Protein AF-A0A1C6RKG7-F1 (afdb_monomer_lite)

Foldseek 3Di:
DDPVLVVLQQVVLLVVVCVVCVVVVWDKDAQDPVAPPLQDARIWIDDPLAIEGEHEDEPVDDPVVSVVVNQVSQVVDPNYDYDYHYQPDDDPDQDALVQLLVLLVVLLVCCVVAQLVSLLSLVVSLQSLLSQLLCPPDPPPPNHDDRSLRSVVVCVVVQFDPPVLNVLVVVSVVVNCCVPPVVHPDGDDPVSSVSSSLNSNCSSVVLEGALVNLLVVDPVFKDALVVPFDADPVVGGTDDPDDDFDQQLVVSCVVRVSYDPVSSVVSSVVVCVVPVTIDTDDPPD

Structure (mmCIF, N/CA/C/O backbone):
data_AF-A0A1C6RKG7-F1
#
_entry.id   AF-A0A1C6RKG7-F1
#
loop_
_atom_site.group_PDB
_atom_site.id
_atom_site.type_symbol
_atom_site.label_atom_id
_atom_site.label_alt_id
_atom_site.label_comp_id
_atom_site.label_asym_id
_atom_site.label_entity_id
_atom_site.label_seq_id
_atom_site.pdbx_PDB_ins_code
_atom_site.Cartn_x
_atom_site.Cartn_y
_atom_site.Cartn_z
_atom_site.occupancy
_atom_site.B_iso_or_equiv
_atom_site.auth_seq_id
_atom_site.auth_comp_id
_atom_site.auth_asym_id
_atom_site.auth_atom_id
_atom_site.pdbx_PDB_model_num
ATOM 1 N N . MET A 1 1 ? -26.746 -2.236 2.864 1.00 55.12 1 MET A N 1
ATOM 2 C CA . MET A 1 1 ? -25.822 -3.358 2.545 1.00 55.12 1 MET A CA 1
ATOM 3 C C . MET A 1 1 ? -26.606 -4.582 2.066 1.00 55.12 1 MET A C 1
ATOM 5 O O . MET A 1 1 ? -27.647 -4.862 2.645 1.00 55.12 1 MET A O 1
ATOM 9 N N . SER A 1 2 ? -26.161 -5.304 1.025 1.00 57.25 2 SER A N 1
ATOM 10 C CA . SER A 1 2 ? -26.886 -6.504 0.561 1.00 57.25 2 SER A CA 1
ATOM 11 C C . SER A 1 2 ? -26.723 -7.685 1.542 1.00 57.25 2 SER A C 1
ATOM 13 O O . SER A 1 2 ? -25.662 -7.806 2.164 1.00 57.25 2 SER A O 1
ATOM 15 N N . PRO A 1 3 ? -27.718 -8.588 1.667 1.00 65.31 3 PRO A N 1
ATOM 16 C CA . PRO A 1 3 ? -27.647 -9.732 2.585 1.00 65.31 3 PRO A CA 1
ATOM 17 C C . PRO A 1 3 ? -26.427 -10.632 2.347 1.00 65.31 3 PRO A C 1
ATOM 19 O O . PRO A 1 3 ? -25.775 -11.062 3.292 1.00 65.31 3 PRO A O 1
ATOM 22 N N . LYS A 1 4 ? -26.058 -10.847 1.076 1.00 62.91 4 LYS A N 1
ATOM 23 C CA . LYS A 1 4 ? -24.889 -11.649 0.682 1.00 62.91 4 LYS A CA 1
ATOM 24 C C . LYS A 1 4 ? -23.568 -10.997 1.106 1.00 62.91 4 LYS A C 1
ATOM 26 O O . LYS A 1 4 ? -22.683 -11.673 1.617 1.00 62.91 4 LYS A O 1
ATOM 31 N N . ARG A 1 5 ? -23.455 -9.672 0.939 1.00 57.75 5 ARG A N 1
ATOM 32 C CA . ARG A 1 5 ? -22.277 -8.899 1.364 1.00 57.75 5 ARG A CA 1
ATOM 33 C C . ARG A 1 5 ? -22.092 -8.986 2.878 1.00 57.75 5 ARG A C 1
ATOM 35 O O . ARG A 1 5 ? -20.978 -9.179 3.345 1.00 57.75 5 ARG A O 1
ATOM 42 N N . ARG A 1 6 ? -23.202 -8.913 3.618 1.00 65.00 6 ARG A N 1
ATOM 43 C CA . ARG A 1 6 ? -23.234 -9.073 5.073 1.00 65.00 6 ARG A CA 1
ATOM 44 C C . ARG A 1 6 ? -22.810 -10.474 5.512 1.00 65.00 6 ARG A C 1
ATOM 46 O O . ARG A 1 6 ? -21.941 -10.581 6.358 1.00 65.00 6 ARG A O 1
ATOM 53 N N . ALA A 1 7 ? -23.351 -11.537 4.924 1.00 72.12 7 ALA A N 1
ATOM 54 C CA . ALA A 1 7 ? -22.974 -12.903 5.299 1.00 72.12 7 ALA A CA 1
ATOM 55 C C . ALA A 1 7 ? -21.461 -13.164 5.145 1.00 72.12 7 ALA A C 1
ATOM 57 O O . ALA A 1 7 ? -20.835 -13.713 6.049 1.00 72.12 7 ALA A O 1
ATOM 58 N N . ASN A 1 8 ? -20.856 -12.684 4.053 1.00 70.75 8 ASN A N 1
ATOM 59 C CA . ASN A 1 8 ? -19.414 -12.822 3.825 1.00 70.75 8 ASN A CA 1
ATOM 60 C C . ASN A 1 8 ? -18.571 -12.103 4.892 1.00 70.75 8 ASN A C 1
ATOM 62 O O . ASN A 1 8 ? -17.530 -12.607 5.295 1.00 70.75 8 ASN A O 1
ATOM 66 N N . LEU A 1 9 ? -19.026 -10.949 5.381 1.00 67.81 9 LEU A N 1
ATOM 67 C CA . LEU A 1 9 ? -18.340 -10.193 6.432 1.00 67.81 9 LEU A CA 1
ATOM 68 C C . LEU A 1 9 ? -18.276 -10.946 7.756 1.00 67.81 9 LEU A C 1
ATOM 70 O O . LEU A 1 9 ? -17.213 -11.032 8.369 1.00 67.81 9 LEU A O 1
ATOM 74 N N . PHE A 1 10 ? -19.415 -11.494 8.178 1.00 79.31 10 PHE A N 1
ATOM 75 C CA . PHE A 1 10 ? -19.503 -12.300 9.392 1.00 79.31 10 PHE A CA 1
ATOM 76 C C . PHE A 1 10 ? -18.607 -13.539 9.268 1.00 79.31 10 PHE A C 1
ATOM 78 O O . PHE A 1 10 ? -17.812 -13.805 10.166 1.00 79.31 10 PHE A O 1
ATOM 85 N N . ALA A 1 11 ? -18.640 -14.224 8.119 1.00 80.44 11 ALA A N 1
ATOM 86 C CA . ALA A 1 11 ? -17.793 -15.386 7.855 1.00 80.44 11 ALA A CA 1
ATOM 87 C C . ALA A 1 11 ? -16.287 -15.054 7.870 1.00 80.44 11 ALA A C 1
ATOM 89 O O . ALA A 1 11 ? -15.508 -15.757 8.513 1.00 80.44 11 ALA A O 1
ATOM 90 N N . ASN A 1 12 ? -15.872 -13.959 7.226 1.00 76.12 12 ASN A N 1
ATOM 91 C CA . ASN A 1 12 ? -14.471 -13.529 7.200 1.00 76.12 12 ASN A CA 1
ATOM 92 C C . ASN A 1 12 ? -13.975 -13.140 8.598 1.00 76.12 12 ASN A C 1
ATOM 94 O O . ASN A 1 12 ? -12.874 -13.517 9.005 1.00 76.12 12 ASN A O 1
ATOM 98 N N . ARG A 1 13 ? -14.796 -12.409 9.368 1.00 82.44 13 ARG A N 1
ATOM 99 C CA . ARG A 1 13 ? -14.457 -12.053 10.750 1.00 82.44 13 ARG A CA 1
ATOM 100 C C . ARG A 1 13 ? -14.341 -13.295 11.628 1.00 82.44 13 ARG A C 1
ATOM 102 O O . ARG A 1 13 ? -13.410 -13.361 12.429 1.00 82.44 13 ARG A O 1
ATOM 109 N N . LEU A 1 14 ? -15.227 -14.275 11.438 1.00 85.94 14 LEU A N 1
ATOM 110 C CA . LEU A 1 14 ? -15.179 -15.556 12.138 1.00 85.94 14 LEU A CA 1
ATOM 111 C C . LEU A 1 14 ? -13.882 -16.293 11.867 1.00 85.94 14 LEU A C 1
ATOM 113 O O . LEU A 1 14 ? -13.191 -16.660 12.812 1.00 85.94 14 LEU A O 1
ATOM 117 N N . GLN A 1 15 ? -13.517 -16.454 10.597 1.00 84.06 15 GLN A N 1
ATOM 118 C CA . GLN A 1 15 ? -12.274 -17.126 10.231 1.00 84.06 15 GLN A CA 1
ATOM 119 C C . GLN A 1 15 ? -11.054 -16.460 10.867 1.00 84.06 15 GLN A C 1
ATOM 121 O O . GLN A 1 15 ? -10.243 -17.150 11.479 1.00 84.06 15 GLN A O 1
ATOM 126 N N . HIS A 1 16 ? -10.965 -15.131 10.800 1.00 76.62 16 HIS A N 1
ATOM 127 C CA . HIS A 1 16 ? -9.837 -14.398 11.366 1.00 76.62 16 HIS A CA 1
ATOM 128 C C . HIS A 1 16 ? -9.714 -14.590 12.885 1.00 76.62 16 HIS A C 1
ATOM 130 O O . HIS A 1 16 ? -8.638 -14.899 13.388 1.00 76.62 16 HIS A O 1
ATOM 136 N N . VAL A 1 17 ? -10.823 -14.462 13.621 1.00 79.38 17 VAL A N 1
ATOM 137 C CA . VAL A 1 17 ? -10.836 -14.654 15.082 1.00 79.38 17 VAL A CA 1
ATOM 138 C C . VAL A 1 17 ? -10.481 -16.096 15.454 1.00 79.38 17 VAL A C 1
ATOM 140 O O . VAL A 1 17 ? -9.721 -16.332 16.392 1.00 79.38 17 VAL A O 1
ATOM 143 N N . VAL A 1 18 ? -11.006 -17.071 14.710 1.00 88.88 18 VAL A N 1
ATOM 144 C CA . VAL A 1 18 ? -10.701 -18.494 14.905 1.00 88.88 18 VAL A CA 1
ATOM 145 C C . VAL A 1 18 ? -9.207 -18.763 14.708 1.00 88.88 18 VAL A C 1
ATOM 147 O O . VAL A 1 18 ? -8.614 -19.514 15.482 1.00 88.88 18 VAL A O 1
ATOM 150 N N . GLU A 1 19 ? -8.592 -18.159 13.695 1.00 82.38 19 GLU A N 1
ATOM 151 C CA . GLU A 1 19 ? -7.169 -18.311 13.400 1.00 82.38 19 GLU A CA 1
ATOM 152 C C . GLU A 1 19 ? -6.285 -17.667 14.478 1.00 82.38 19 GLU A C 1
ATOM 154 O O . GLU A 1 19 ? -5.389 -18.334 15.000 1.00 82.38 19 GLU A O 1
ATOM 159 N N . GLU A 1 20 ? -6.598 -16.440 14.912 1.00 77.94 20 GLU A N 1
ATOM 160 C CA . GLU A 1 20 ? -5.915 -15.774 16.034 1.00 77.94 20 GLU A CA 1
ATOM 161 C C . GLU A 1 20 ? -5.962 -16.619 17.317 1.00 77.94 20 GLU A C 1
ATOM 163 O O . GLU A 1 20 ? -4.949 -16.801 17.998 1.00 77.94 20 GLU A O 1
ATOM 168 N N . LEU A 1 21 ? -7.130 -17.179 17.641 1.00 85.31 21 LEU A N 1
ATOM 169 C CA . LEU A 1 21 ? -7.306 -18.024 18.820 1.00 85.31 21 LEU A CA 1
ATOM 170 C C . LEU A 1 21 ? -6.511 -19.330 18.711 1.00 85.31 21 LEU A C 1
ATOM 172 O O . LEU A 1 21 ? -5.861 -19.729 19.679 1.00 85.31 21 LEU A O 1
ATOM 176 N N . ARG A 1 22 ? -6.507 -19.980 17.543 1.00 89.44 22 ARG A N 1
ATOM 177 C CA . ARG A 1 22 ? -5.708 -21.195 17.309 1.00 89.44 22 ARG A CA 1
ATOM 178 C C . ARG A 1 22 ? -4.215 -20.928 17.465 1.00 89.44 22 ARG A C 1
ATOM 180 O O . ARG A 1 22 ? -3.537 -21.695 18.146 1.00 89.44 22 ARG A O 1
ATOM 187 N N . LEU A 1 23 ? -3.719 -19.822 16.913 1.00 82.69 23 LEU A N 1
ATOM 188 C CA . LEU A 1 23 ? -2.327 -19.391 17.082 1.00 82.69 23 LEU A CA 1
ATOM 189 C C . LEU A 1 23 ? -1.988 -19.105 18.553 1.00 82.69 23 LEU A C 1
ATOM 191 O O . LEU A 1 23 ? -0.888 -19.413 19.004 1.00 82.69 23 LEU A O 1
ATOM 195 N N . ALA A 1 24 ? -2.948 -18.595 19.327 1.00 81.81 24 ALA A N 1
ATOM 196 C CA . ALA A 1 24 ? -2.821 -18.384 20.769 1.00 81.81 24 ALA A CA 1
ATOM 197 C C . ALA A 1 24 ? -3.004 -19.665 21.620 1.00 81.81 24 ALA A C 1
ATOM 199 O O . ALA A 1 24 ? -3.098 -19.585 22.852 1.00 81.81 24 ALA A O 1
ATOM 200 N N . GLY A 1 25 ? -3.059 -20.843 20.986 1.00 90.06 25 GLY A N 1
ATOM 201 C CA . GLY A 1 25 ? -3.124 -22.149 21.646 1.00 90.06 25 GLY A CA 1
ATOM 202 C C . GLY A 1 25 ? -4.527 -22.595 22.065 1.00 90.06 25 GLY A C 1
ATOM 203 O O . GLY A 1 25 ? -4.656 -23.488 22.902 1.00 90.06 25 GLY A O 1
ATOM 204 N N . TRP A 1 26 ? -5.583 -21.983 21.525 1.00 94.62 26 TRP A N 1
ATOM 205 C CA . TRP A 1 26 ? -6.961 -22.395 21.791 1.00 94.62 26 TRP A CA 1
ATOM 206 C C . TRP A 1 26 ? -7.438 -23.465 20.808 1.00 94.62 26 TRP A C 1
ATOM 208 O O . TRP A 1 26 ? -7.188 -23.402 19.605 1.00 94.62 26 TRP A O 1
ATOM 218 N N . THR A 1 27 ? -8.229 -24.412 21.307 1.00 94.31 27 THR A N 1
ATOM 219 C CA . THR A 1 27 ? -8.981 -25.345 20.462 1.00 94.31 27 THR A CA 1
ATOM 220 C C . THR A 1 27 ? -10.350 -24.747 20.166 1.00 94.31 27 THR A C 1
ATOM 222 O O . THR A 1 27 ? -11.163 -24.607 21.078 1.00 94.31 27 THR A O 1
ATOM 225 N N . VAL A 1 28 ? -10.605 -24.380 18.908 1.00 94.56 28 VAL A N 1
ATOM 226 C CA . VAL A 1 28 ? -11.821 -23.659 18.495 1.00 94.56 28 VAL A CA 1
ATOM 227 C C . VAL A 1 28 ? -12.770 -24.567 17.714 1.00 94.56 28 VAL A C 1
ATOM 229 O O . VAL A 1 28 ? -12.361 -25.179 16.725 1.00 94.56 28 VAL A O 1
ATOM 232 N N . THR A 1 29 ? -14.033 -24.606 18.136 1.00 92.62 29 THR A N 1
ATOM 233 C CA . THR A 1 29 ? -15.145 -25.331 17.505 1.00 92.62 29 THR A CA 1
ATOM 234 C C . THR A 1 29 ? -16.192 -24.331 17.024 1.00 92.62 29 THR A C 1
ATOM 236 O O . THR A 1 29 ? -16.649 -23.497 17.801 1.00 92.62 29 THR A O 1
ATOM 239 N N . ILE A 1 30 ? -16.558 -24.411 15.748 1.00 87.00 30 ILE A N 1
ATOM 240 C CA . ILE A 1 30 ? -17.638 -23.623 15.138 1.00 87.00 30 ILE A CA 1
ATOM 241 C C . ILE A 1 30 ? -18.899 -24.491 15.207 1.00 87.00 30 ILE A C 1
ATOM 243 O O . ILE A 1 30 ? -18.811 -25.682 14.911 1.00 87.00 30 ILE A O 1
ATOM 247 N N . GLU A 1 31 ? -20.030 -23.925 15.637 1.00 72.50 31 GLU A N 1
ATOM 248 C CA . GLU A 1 31 ? -21.282 -24.664 15.898 1.00 72.50 31 GLU A CA 1
ATOM 249 C C . GLU A 1 31 ? -21.129 -25.815 16.918 1.00 72.50 31 GLU A C 1
ATOM 251 O O . GLU A 1 31 ? -21.399 -26.990 16.642 1.00 72.50 31 GLU A O 1
ATOM 256 N N . ASP A 1 32 ? -20.688 -25.486 18.135 1.00 71.62 32 ASP A N 1
ATOM 257 C CA . ASP A 1 32 ? -20.513 -26.481 19.194 1.00 71.62 32 ASP A CA 1
ATOM 258 C C . ASP A 1 32 ? -21.860 -26.954 19.774 1.00 71.62 32 ASP A C 1
ATOM 260 O O . ASP A 1 32 ? -22.482 -26.303 20.614 1.00 71.62 32 ASP A O 1
ATOM 264 N N . ARG A 1 33 ? -22.288 -28.150 19.360 1.00 67.56 33 ARG A N 1
ATOM 265 C CA . ARG A 1 33 ? -23.527 -28.800 19.824 1.00 67.56 33 ARG A CA 1
ATOM 266 C C . ARG A 1 33 ? -23.472 -29.304 21.269 1.00 67.56 33 ARG A C 1
ATOM 268 O O . ARG A 1 33 ? -24.463 -29.851 21.746 1.00 67.56 33 ARG A O 1
ATOM 275 N N . THR A 1 34 ? -22.332 -29.180 21.948 1.00 67.69 34 THR A N 1
ATOM 276 C CA . THR A 1 34 ? -22.191 -29.567 23.361 1.00 67.69 34 THR A CA 1
ATOM 277 C C . THR A 1 34 ? -22.664 -28.485 24.329 1.00 67.69 34 THR A C 1
ATOM 279 O O . THR A 1 34 ? -22.755 -28.738 25.531 1.00 67.69 34 THR A O 1
ATOM 282 N N . LEU A 1 35 ? -22.980 -27.291 23.822 1.00 72.38 35 LEU A N 1
ATOM 283 C CA . LEU A 1 35 ? -23.524 -26.205 24.623 1.00 72.38 35 LEU A CA 1
ATOM 284 C C . LEU A 1 35 ? -24.944 -26.524 25.132 1.00 72.38 35 LEU A C 1
ATOM 286 O O . LEU A 1 35 ? -25.688 -27.266 24.481 1.00 72.38 35 LEU A O 1
ATOM 290 N N . PRO A 1 36 ? -25.347 -25.967 26.292 1.00 74.56 36 PRO A N 1
ATOM 291 C CA . PRO A 1 36 ? -26.703 -26.118 26.806 1.00 74.56 36 PRO A CA 1
ATOM 292 C C . PRO A 1 36 ? -27.759 -25.702 25.777 1.00 74.56 36 PRO A C 1
ATOM 294 O O . PRO A 1 36 ? -27.573 -24.751 25.016 1.00 74.56 36 PRO A O 1
ATOM 297 N N . SER A 1 37 ? -28.905 -26.385 25.786 1.00 71.19 37 SER A N 1
ATOM 298 C CA . SER A 1 37 ? -30.015 -26.085 24.879 1.00 71.19 37 SER A CA 1
ATOM 299 C C . SER A 1 37 ? -30.432 -24.613 24.979 1.00 71.19 37 SER A C 1
ATOM 301 O O . SER A 1 37 ? -30.779 -24.147 26.065 1.00 71.19 37 SER A O 1
ATOM 303 N N . GLY A 1 38 ? -30.435 -23.908 23.846 1.00 71.25 38 GLY A N 1
ATOM 304 C CA . GLY A 1 38 ? -30.786 -22.487 23.764 1.00 71.25 38 GLY A CA 1
ATOM 305 C C . GLY A 1 38 ? -29.591 -21.531 23.775 1.00 71.25 38 GLY A C 1
ATOM 306 O O . GLY A 1 38 ? -29.789 -20.344 23.536 1.00 71.25 38 GLY A O 1
ATOM 307 N N . LEU A 1 39 ? -28.367 -22.025 23.996 1.00 75.38 39 LEU A N 1
ATOM 308 C CA . LEU A 1 39 ? -27.149 -21.241 23.810 1.00 75.38 39 LEU A CA 1
ATOM 309 C C . LEU A 1 39 ? -26.668 -21.402 22.362 1.00 75.38 39 LEU A C 1
ATOM 311 O O . LEU A 1 39 ? -26.124 -22.440 21.990 1.00 75.38 39 LEU A O 1
ATOM 315 N N . VAL A 1 40 ? -26.905 -20.374 21.548 1.00 80.06 40 VAL A N 1
ATOM 316 C CA . VAL A 1 40 ? -26.403 -20.277 20.172 1.00 80.06 40 VAL A CA 1
ATOM 317 C C . VAL A 1 40 ? -25.291 -19.240 20.177 1.00 80.06 40 VAL A C 1
ATOM 319 O O . VAL A 1 40 ? -25.533 -18.091 20.528 1.00 80.06 40 VAL A O 1
ATOM 322 N N . ALA A 1 41 ? -24.083 -19.680 19.851 1.00 86.75 41 ALA A N 1
ATOM 323 C CA . ALA A 1 41 ? -22.909 -18.837 19.694 1.00 86.75 41 ALA A CA 1
ATOM 324 C C . ALA A 1 41 ? -22.209 -19.228 18.393 1.00 86.75 41 ALA A C 1
ATOM 326 O O . ALA A 1 41 ? -22.239 -20.404 18.008 1.00 86.75 41 ALA A O 1
ATOM 327 N N . ASP A 1 42 ? -21.549 -18.271 17.748 1.00 89.06 42 ASP A N 1
ATOM 328 C CA . ASP A 1 42 ? -20.829 -18.524 16.497 1.00 89.06 42 ASP A CA 1
ATOM 329 C C . ASP A 1 42 ? -19.679 -19.528 16.675 1.00 89.06 42 ASP A C 1
ATOM 331 O O . ASP A 1 42 ? -19.416 -20.361 15.801 1.00 89.06 42 ASP A O 1
ATOM 335 N N . PHE A 1 43 ? -18.989 -19.484 17.820 1.00 92.50 43 PHE A N 1
ATOM 336 C CA . PHE A 1 43 ? -17.947 -20.453 18.146 1.00 92.50 43 PHE A CA 1
ATOM 337 C C . PHE A 1 43 ? -17.724 -20.629 19.650 1.00 92.50 43 PHE A C 1
ATOM 339 O O . PHE A 1 43 ? -18.082 -19.793 20.479 1.00 92.50 43 PHE A O 1
ATOM 346 N N . VAL A 1 44 ? -17.044 -21.721 19.998 1.00 93.12 44 VAL A N 1
ATOM 347 C CA . VAL A 1 44 ? -16.525 -21.991 21.341 1.00 93.12 44 VAL A CA 1
ATOM 348 C C . VAL A 1 44 ? -15.040 -22.300 21.241 1.00 93.12 44 VAL A C 1
ATOM 350 O O . VAL A 1 44 ? -14.627 -23.138 20.440 1.00 93.12 44 VAL A O 1
ATOM 353 N N . ALA A 1 45 ? -14.225 -21.656 22.069 1.00 94.06 45 ALA A N 1
ATOM 3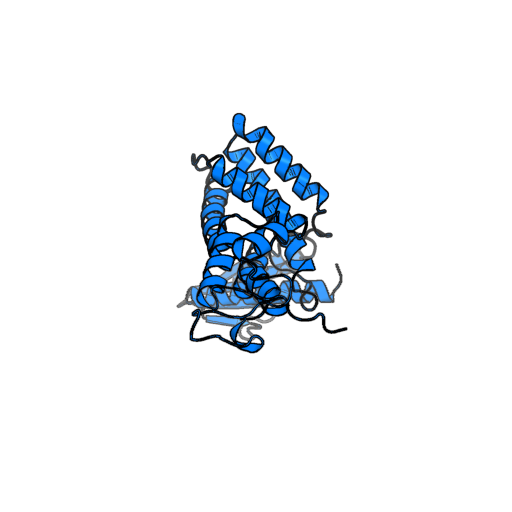54 C CA . ALA A 1 45 ? -12.805 -21.947 22.186 1.00 94.06 45 ALA A CA 1
ATOM 355 C C . ALA A 1 45 ? -12.470 -22.468 23.588 1.00 94.06 45 ALA A C 1
ATOM 357 O O . ALA A 1 45 ? -12.986 -21.970 24.585 1.00 94.06 45 ALA A O 1
ATOM 358 N N . ARG A 1 46 ? -11.603 -23.481 23.673 1.00 94.38 46 ARG A N 1
ATOM 359 C CA . ARG A 1 46 ? -11.161 -24.085 24.940 1.00 94.38 46 ARG A CA 1
ATOM 360 C C . ARG A 1 46 ? -9.644 -24.084 25.060 1.00 94.38 46 ARG A C 1
ATOM 362 O O . ARG A 1 46 ? -8.949 -24.342 24.073 1.00 94.38 46 ARG A O 1
ATOM 369 N N . ARG A 1 47 ? -9.137 -23.828 26.266 1.00 94.00 47 ARG A N 1
ATOM 370 C CA . ARG A 1 47 ? -7.706 -23.893 26.587 1.00 94.00 47 ARG A CA 1
ATOM 371 C C . ARG A 1 47 ? -7.518 -24.302 28.046 1.00 94.00 47 ARG A C 1
ATOM 373 O O . ARG A 1 47 ? -7.737 -23.507 28.954 1.00 94.00 47 ARG A O 1
ATOM 380 N N . GLY A 1 48 ? -7.115 -25.553 28.263 1.00 90.56 48 GLY A N 1
ATOM 381 C CA . GLY A 1 48 ? -7.153 -26.146 29.601 1.00 90.56 48 GLY A CA 1
ATOM 382 C C . GLY A 1 48 ? -8.588 -26.154 30.130 1.00 90.56 48 GLY A C 1
ATOM 383 O O . GLY A 1 48 ? -9.490 -26.601 29.423 1.00 90.56 48 GLY A O 1
ATOM 384 N N . ASP A 1 49 ? -8.788 -25.600 31.324 1.00 90.62 49 ASP A N 1
ATOM 385 C CA . ASP A 1 49 ? -10.109 -25.469 31.951 1.00 90.62 49 ASP A CA 1
ATOM 386 C C . ASP A 1 49 ? -10.854 -24.184 31.543 1.00 90.62 49 ASP A C 1
ATOM 388 O O . ASP A 1 49 ? -12.008 -24.002 31.927 1.00 90.62 49 ASP A O 1
ATOM 392 N N . GLU A 1 50 ? -10.219 -23.287 30.777 1.00 93.44 50 GLU A N 1
ATOM 393 C CA . GLU A 1 50 ? -10.843 -22.050 30.300 1.00 93.44 50 GLU A CA 1
ATOM 394 C C . GLU A 1 50 ? -11.751 -22.319 29.097 1.00 93.44 50 GLU A C 1
ATOM 396 O O . GLU A 1 50 ? -11.357 -22.981 28.127 1.00 93.44 50 GLU A O 1
ATOM 401 N N . MET A 1 51 ? -12.944 -21.723 29.121 1.00 92.94 51 MET A N 1
ATOM 402 C CA . MET A 1 51 ? -13.880 -21.709 28.004 1.00 92.94 51 MET A CA 1
ATOM 403 C C . MET A 1 51 ? -14.172 -20.271 27.563 1.00 92.94 51 MET A C 1
ATOM 405 O O . MET A 1 51 ? -14.449 -19.377 28.360 1.00 92.94 51 MET A O 1
ATOM 409 N N . LEU A 1 52 ? -14.131 -20.050 26.257 1.00 92.50 52 LEU A N 1
ATOM 410 C CA . LEU A 1 52 ? -14.510 -18.808 25.605 1.00 92.50 52 LEU A CA 1
ATOM 411 C C . LEU A 1 52 ? -15.707 -19.089 24.705 1.00 92.50 52 LEU A C 1
ATOM 413 O O . LEU A 1 52 ? -15.616 -19.911 23.795 1.00 92.50 52 LEU A O 1
ATOM 417 N N . ILE A 1 53 ? -16.806 -18.392 24.946 1.00 92.81 53 ILE A N 1
ATOM 418 C CA . ILE A 1 53 ? -17.982 -18.400 24.079 1.00 92.81 53 ILE A CA 1
ATOM 419 C C . ILE A 1 53 ? -17.883 -17.146 23.217 1.00 92.81 53 ILE A C 1
ATOM 421 O O . ILE A 1 53 ? -17.788 -16.039 23.748 1.00 92.81 53 ILE A O 1
ATOM 425 N N . GLY A 1 54 ? -17.811 -17.327 21.904 1.00 91.12 54 GLY A N 1
ATOM 426 C CA . GLY A 1 54 ? -17.564 -16.260 20.949 1.00 91.12 54 GLY A CA 1
ATOM 427 C C . GLY A 1 54 ? -18.796 -15.932 20.124 1.00 91.12 54 GLY A C 1
ATOM 428 O O . GLY A 1 54 ? -19.377 -16.826 19.515 1.00 91.12 54 GLY A O 1
ATOM 429 N N . GLU A 1 55 ? -19.145 -14.649 20.081 1.00 90.75 55 GLU A N 1
ATOM 430 C CA . GLU A 1 55 ? -20.240 -14.115 19.266 1.00 90.75 55 GLU A CA 1
ATOM 431 C C . GLU A 1 55 ? -19.715 -13.012 18.350 1.00 90.75 55 GLU A C 1
ATOM 433 O O . GLU A 1 55 ? -18.972 -12.135 18.799 1.00 90.75 55 GLU A O 1
ATOM 438 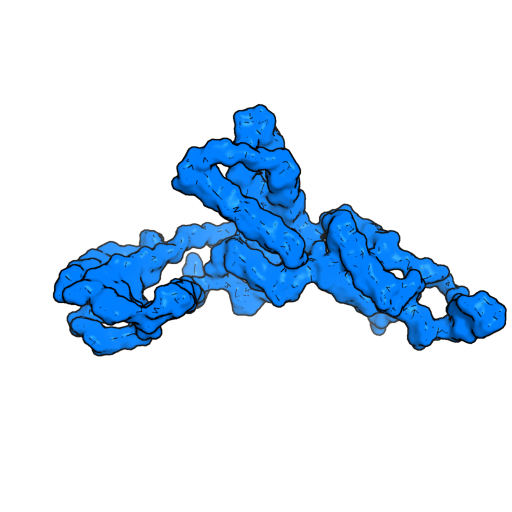N N . ILE A 1 56 ? -20.108 -13.018 17.081 1.00 87.31 56 ILE A N 1
ATOM 439 C CA . ILE A 1 56 ? -19.783 -11.980 16.107 1.00 87.31 56 ILE A CA 1
ATOM 440 C C . ILE A 1 56 ? -21.027 -11.153 15.859 1.00 87.31 56 ILE A C 1
ATOM 442 O O . ILE A 1 56 ? -22.003 -11.594 15.265 1.00 87.31 56 ILE A O 1
ATOM 446 N N . ALA A 1 57 ? -20.962 -9.896 16.274 1.00 85.00 57 ALA A N 1
ATOM 447 C CA . ALA A 1 57 ? -22.095 -8.988 16.216 1.00 85.00 57 ALA A CA 1
ATOM 448 C C . ALA A 1 57 ? -21.746 -7.729 15.421 1.00 85.00 57 ALA A C 1
ATOM 450 O O . ALA A 1 57 ? -20.600 -7.292 15.392 1.00 85.00 57 ALA A O 1
ATOM 451 N N . SER A 1 58 ? -22.746 -7.098 14.811 1.00 78.75 58 SER A N 1
ATOM 452 C CA . SER A 1 58 ? -22.640 -5.737 14.268 1.00 78.75 58 SER A CA 1
ATOM 453 C C . SER A 1 58 ? -23.480 -4.806 15.136 1.00 78.75 58 SER A C 1
ATOM 455 O O . SER A 1 58 ? -24.600 -5.157 15.505 1.00 78.75 58 SER A O 1
ATOM 457 N N . ARG A 1 59 ? -22.955 -3.620 15.461 1.00 72.12 59 ARG A N 1
ATOM 458 C CA . ARG A 1 59 ? -23.645 -2.651 16.333 1.00 72.12 59 ARG A CA 1
ATOM 459 C C . ARG A 1 59 ? -24.991 -2.200 15.769 1.00 72.12 59 ARG A C 1
ATOM 461 O O . ARG A 1 59 ? -25.928 -2.003 16.532 1.00 72.12 59 ARG A O 1
ATOM 468 N N . ASP A 1 60 ? -25.100 -2.139 14.447 1.00 64.62 60 ASP A N 1
ATOM 469 C CA . ASP A 1 60 ? -26.314 -1.710 13.749 1.00 64.62 60 ASP A CA 1
ATOM 470 C C . ASP A 1 60 ? -27.436 -2.749 13.771 1.00 64.62 60 ASP A C 1
ATOM 472 O O . ASP A 1 60 ? -28.591 -2.440 13.489 1.00 64.62 60 ASP A O 1
ATOM 476 N N . THR A 1 61 ? -27.095 -4.016 14.005 1.00 71.06 61 THR A N 1
ATOM 477 C CA . THR A 1 61 ? -27.990 -5.131 13.670 1.00 71.06 61 THR A CA 1
ATOM 478 C C . THR A 1 61 ? -28.065 -6.214 14.728 1.00 71.06 61 THR A C 1
ATOM 480 O O . THR A 1 61 ? -28.790 -7.191 14.542 1.00 71.06 61 THR A O 1
ATOM 483 N N . VAL A 1 62 ? -27.320 -6.060 15.820 1.00 79.56 62 VAL A N 1
ATOM 484 C CA . VAL A 1 62 ? -27.389 -6.971 16.951 1.00 79.56 62 VAL A CA 1
ATOM 485 C C . VAL A 1 62 ? -28.735 -6.823 17.653 1.00 79.56 62 VAL A C 1
ATOM 487 O O . VAL A 1 62 ? -29.145 -5.732 18.064 1.00 79.56 62 VAL A O 1
ATOM 490 N N . GLU A 1 63 ? -29.426 -7.944 17.820 1.00 81.69 63 GLU A N 1
ATOM 491 C CA . GLU A 1 63 ? -30.582 -8.006 18.702 1.00 81.69 63 GLU A CA 1
ATOM 492 C C . GLU A 1 63 ? -30.084 -7.986 20.149 1.00 81.69 63 GLU A C 1
ATOM 494 O O . GLU A 1 63 ? -29.508 -8.952 20.652 1.00 81.69 63 GLU A O 1
ATOM 499 N N . HIS A 1 64 ? -30.269 -6.847 20.817 1.00 80.75 64 HIS A N 1
ATOM 500 C CA . HIS A 1 64 ? -29.731 -6.613 22.158 1.00 80.75 64 HIS A CA 1
ATOM 501 C C . HIS A 1 64 ? -30.270 -7.626 23.179 1.00 80.75 64 HIS A C 1
ATOM 503 O O . HIS A 1 64 ? -29.519 -8.080 24.042 1.00 80.75 64 HIS A O 1
ATOM 509 N N . ASP A 1 65 ? -31.536 -8.028 23.045 1.00 82.06 65 ASP A N 1
ATOM 510 C CA . ASP A 1 65 ? -32.163 -9.024 23.918 1.00 82.06 65 ASP A CA 1
ATOM 511 C C . ASP A 1 65 ? -31.531 -10.412 23.752 1.00 82.06 65 ASP A C 1
ATOM 513 O O . ASP A 1 65 ? -31.246 -11.081 24.749 1.00 82.06 65 ASP A O 1
ATOM 517 N N . ALA A 1 66 ? -31.235 -10.817 22.512 1.00 80.69 66 ALA A N 1
ATOM 518 C CA . ALA A 1 66 ? -30.560 -12.079 22.218 1.00 80.69 66 ALA A CA 1
ATOM 519 C C . ALA A 1 66 ? -29.136 -12.093 22.796 1.00 80.69 66 ALA A C 1
ATOM 521 O O . ALA A 1 66 ? -28.738 -13.060 23.447 1.00 80.69 66 ALA A O 1
ATOM 522 N N . LEU A 1 67 ? -28.395 -10.988 22.658 1.00 84.88 67 LEU A N 1
ATOM 523 C CA . LEU A 1 67 ? -27.045 -10.867 23.211 1.00 84.88 67 LEU A CA 1
ATOM 524 C C . LEU A 1 67 ? -27.042 -10.894 24.749 1.00 84.88 67 LEU A C 1
ATOM 526 O O . LEU A 1 67 ? -26.196 -11.542 25.364 1.00 84.88 67 LEU A O 1
ATOM 530 N N . GLN A 1 68 ? -28.010 -10.230 25.388 1.00 84.75 68 GLN A N 1
ATOM 531 C CA . GLN A 1 68 ? -28.181 -10.291 26.843 1.00 84.75 68 GLN A CA 1
ATOM 532 C C . GLN A 1 68 ? -28.593 -11.684 27.326 1.00 84.75 68 GLN A C 1
ATOM 534 O O . GLN A 1 68 ? -28.221 -12.097 28.427 1.00 84.75 68 GLN A O 1
ATOM 539 N N . GLN A 1 69 ? -29.395 -12.408 26.547 1.00 85.69 69 GLN A N 1
ATOM 540 C CA . GLN A 1 69 ? -29.743 -13.790 26.852 1.00 85.69 69 GLN A CA 1
ATOM 541 C C . GLN A 1 69 ? -28.510 -14.694 26.754 1.00 85.69 69 GLN A C 1
ATOM 543 O O . GLN A 1 69 ? -28.259 -15.468 27.677 1.00 85.69 69 GLN A O 1
ATOM 548 N N . LEU A 1 70 ? -27.708 -14.544 25.698 1.00 85.81 70 LEU A N 1
ATOM 549 C CA . LEU A 1 70 ? -26.453 -15.270 25.528 1.00 85.81 70 LEU A CA 1
ATOM 550 C C . LEU A 1 70 ? -25.485 -15.007 26.691 1.00 85.81 70 LEU A C 1
ATOM 552 O O . LEU A 1 70 ? -24.937 -15.953 27.252 1.00 85.81 70 LEU A O 1
ATOM 556 N N . ALA A 1 71 ? -25.337 -13.746 27.113 1.00 86.94 71 ALA A N 1
ATOM 557 C CA . ALA A 1 71 ? -24.511 -13.372 28.264 1.00 86.94 71 ALA A CA 1
ATOM 558 C C . ALA A 1 71 ? -24.957 -14.074 29.554 1.00 86.94 71 ALA A C 1
ATOM 560 O O . ALA A 1 71 ? -24.141 -14.701 30.226 1.00 86.94 71 ALA A O 1
ATOM 561 N N . ARG A 1 72 ? -26.263 -14.051 29.852 1.00 87.88 72 ARG A N 1
ATOM 562 C CA . ARG A 1 72 ? -26.829 -14.722 31.033 1.00 87.88 72 ARG A CA 1
ATOM 563 C C . ARG A 1 72 ? -26.621 -16.235 31.015 1.00 87.88 72 ARG A C 1
ATOM 565 O O . ARG A 1 72 ? -26.360 -16.827 32.056 1.00 87.88 72 ARG A O 1
ATOM 572 N N . LEU A 1 73 ? -26.744 -16.872 29.850 1.00 87.69 73 LEU A N 1
ATOM 573 C CA . LEU A 1 73 ? -26.515 -18.313 29.727 1.00 87.69 73 LEU A CA 1
ATOM 574 C C . LEU A 1 73 ? -25.028 -18.667 29.870 1.00 87.69 73 LEU A C 1
ATOM 576 O O . LEU A 1 73 ? -24.706 -19.670 30.504 1.00 87.69 73 LEU A O 1
ATOM 580 N N . ALA A 1 74 ? -24.131 -17.837 29.333 1.00 87.69 74 ALA A N 1
ATOM 581 C CA . ALA A 1 74 ? -22.687 -18.020 29.455 1.00 87.69 74 ALA A CA 1
ATOM 582 C C . ALA A 1 74 ? -22.197 -17.900 30.909 1.00 87.69 74 ALA A C 1
ATOM 584 O O . ALA A 1 74 ? -21.353 -18.689 31.324 1.00 87.69 74 ALA A O 1
ATOM 585 N N . GLU A 1 75 ? -22.759 -16.978 31.702 1.00 87.88 75 GLU A N 1
ATOM 586 C CA . GLU A 1 75 ? -22.453 -16.831 33.139 1.00 87.88 75 GLU A CA 1
ATOM 587 C C . GLU A 1 75 ? -22.767 -18.093 33.958 1.00 87.88 75 GLU A C 1
ATOM 589 O O . GLU A 1 75 ? -22.135 -18.348 34.982 1.00 87.88 75 GLU A O 1
ATOM 594 N N . GLY A 1 76 ? -23.728 -18.903 33.506 1.00 86.94 76 GLY A N 1
ATOM 595 C CA . GLY A 1 76 ? -24.095 -20.162 34.154 1.00 86.94 76 GLY A CA 1
ATOM 596 C C . GLY A 1 76 ? -23.108 -21.310 33.919 1.00 86.94 76 GLY A C 1
ATOM 597 O O . GLY A 1 76 ? -23.277 -22.377 34.512 1.00 86.94 76 GLY A O 1
ATOM 598 N N . ILE A 1 77 ? -22.099 -21.128 33.060 1.00 88.44 77 ILE A N 1
ATOM 599 C CA . ILE A 1 77 ? -21.143 -22.175 32.693 1.00 88.44 77 ILE A CA 1
ATOM 600 C C . ILE A 1 77 ? -19.823 -21.941 33.449 1.00 88.44 77 ILE A C 1
ATOM 602 O O . ILE A 1 77 ? -19.182 -20.904 33.267 1.00 88.44 77 ILE A O 1
ATOM 606 N N . PRO A 1 78 ? -19.373 -22.897 34.286 1.00 88.50 78 PRO A N 1
ATOM 607 C CA . PRO A 1 78 ? -18.114 -22.769 35.010 1.00 88.50 78 PRO A CA 1
ATOM 608 C C . PRO A 1 78 ? -16.934 -22.516 34.070 1.00 88.50 78 PRO A C 1
ATOM 610 O O . PRO A 1 78 ? -16.796 -23.185 33.046 1.00 88.50 78 PRO A O 1
ATOM 613 N N . ASN A 1 79 ? -16.074 -21.567 34.446 1.00 90.44 79 ASN A N 1
ATOM 614 C CA . ASN A 1 79 ? -14.879 -21.162 33.696 1.00 90.44 79 ASN A CA 1
ATOM 615 C C . ASN A 1 79 ? -15.152 -20.660 32.265 1.00 90.44 79 ASN A C 1
ATOM 617 O O . ASN A 1 79 ? -14.216 -20.554 31.467 1.00 90.44 79 ASN A O 1
ATOM 621 N N . ALA A 1 80 ? -16.406 -20.333 31.936 1.00 91.38 80 ALA A N 1
ATOM 622 C CA . ALA A 1 80 ? -16.759 -19.720 30.668 1.00 91.38 80 ALA A CA 1
ATOM 623 C C . ALA A 1 80 ? -16.763 -18.195 30.763 1.00 91.38 80 ALA A C 1
ATOM 625 O O . ALA A 1 80 ? -17.207 -17.605 31.748 1.00 91.38 80 ALA A O 1
ATOM 626 N N . ARG A 1 81 ? -16.310 -17.544 29.692 1.00 91.56 81 ARG A N 1
ATOM 627 C CA . ARG A 1 81 ? -16.528 -16.114 29.463 1.00 91.56 81 ARG A CA 1
ATOM 628 C C . ARG A 1 81 ? -17.123 -15.891 28.080 1.00 91.56 81 ARG A C 1
ATOM 630 O O . ARG A 1 81 ? -16.668 -16.495 27.110 1.00 91.56 81 ARG A O 1
ATOM 637 N N . LEU A 1 82 ? -18.113 -15.006 27.991 1.00 91.62 82 LEU A N 1
ATOM 638 C CA . LEU A 1 82 ? -18.616 -14.509 26.712 1.00 91.62 82 LEU A CA 1
ATOM 639 C C . LEU A 1 82 ? -17.684 -13.410 26.194 1.00 91.62 82 LEU A C 1
ATOM 641 O O . LEU A 1 82 ? -17.333 -12.487 26.931 1.00 91.62 82 LEU A O 1
ATOM 645 N N . GLN A 1 83 ? -17.315 -13.482 24.919 1.00 91.25 83 GLN A N 1
ATOM 646 C CA . GLN A 1 83 ? -16.602 -12.416 24.230 1.00 91.25 83 GLN A CA 1
ATOM 647 C C . GLN A 1 83 ? -17.295 -12.087 22.909 1.00 91.25 83 GLN A C 1
ATOM 649 O O . GLN A 1 83 ? -17.461 -12.943 22.043 1.00 91.25 83 GLN A O 1
ATOM 654 N N . VAL A 1 84 ? -17.678 -10.818 22.768 1.00 88.31 84 VAL A N 1
ATOM 655 C CA . VAL A 1 84 ? -18.347 -10.301 21.573 1.00 88.31 84 VAL A CA 1
ATOM 656 C C . VAL A 1 84 ? -17.319 -9.626 20.674 1.00 88.31 84 VAL A C 1
ATOM 658 O O . VAL A 1 84 ? -16.632 -8.686 21.083 1.00 88.31 84 VAL A O 1
ATOM 661 N N . TYR A 1 85 ? -17.222 -10.100 19.440 1.00 83.25 85 TYR A N 1
ATOM 662 C CA . TYR A 1 85 ? -16.355 -9.574 18.400 1.00 83.25 85 TYR A CA 1
ATOM 663 C C . TYR A 1 85 ? -17.181 -8.691 17.473 1.00 83.25 85 TYR A C 1
ATOM 665 O O . TYR A 1 85 ? -17.898 -9.166 16.596 1.00 83.25 85 TYR A O 1
ATOM 673 N N . TRP A 1 86 ? -17.067 -7.381 17.669 1.00 80.50 86 TRP A N 1
ATOM 674 C CA . TRP A 1 86 ? -17.783 -6.414 16.851 1.00 80.50 86 TRP A CA 1
ATOM 675 C C . TRP A 1 86 ? -17.218 -6.373 15.426 1.00 80.50 86 TRP A C 1
ATOM 677 O O . TRP A 1 86 ? -16.029 -6.112 15.225 1.00 80.50 86 TRP A O 1
ATOM 687 N N . LEU A 1 87 ? -18.078 -6.604 14.437 1.00 70.44 87 LEU A N 1
ATOM 688 C CA . LEU A 1 87 ? -17.901 -6.087 13.087 1.00 70.44 87 LEU A CA 1
ATOM 689 C C . LEU A 1 87 ? -17.979 -4.570 13.212 1.00 70.44 87 LEU A C 1
ATOM 691 O O . LEU A 1 87 ? -19.036 -4.038 13.550 1.00 70.44 87 LEU A O 1
ATOM 695 N N . GLY A 1 88 ? -16.837 -3.903 13.038 1.00 56.69 88 GLY A N 1
ATOM 696 C CA . GLY A 1 88 ? -16.789 -2.445 13.029 1.00 56.69 88 GLY A CA 1
ATOM 697 C C . GLY A 1 88 ? -17.792 -1.881 12.026 1.00 56.69 88 GLY A C 1
ATOM 698 O O . GLY A 1 88 ? -18.150 -2.562 11.062 1.00 56.69 88 GLY A O 1
ATOM 699 N N . ASP A 1 89 ? -18.246 -0.657 12.272 1.00 50.41 89 ASP A N 1
ATOM 700 C CA . ASP A 1 89 ? -19.182 0.040 11.397 1.00 50.41 89 ASP A CA 1
ATOM 701 C C . ASP A 1 89 ? -18.520 0.175 10.019 1.00 50.41 89 ASP A C 1
ATOM 703 O O . ASP A 1 89 ? -17.567 0.933 9.822 1.00 50.41 89 ASP A O 1
ATOM 707 N N . LEU A 1 90 ? -18.947 -0.652 9.066 1.00 48.53 90 LEU A N 1
ATOM 708 C CA . LEU A 1 90 ? -18.432 -0.581 7.707 1.00 48.53 90 LEU A CA 1
ATOM 709 C C . LEU A 1 90 ? -19.058 0.647 7.079 1.00 48.53 90 LEU A C 1
ATOM 711 O O . LEU A 1 90 ? -20.282 0.715 6.964 1.00 48.53 90 LEU A O 1
ATOM 715 N N . ALA A 1 91 ? -18.219 1.591 6.660 1.00 48.75 91 ALA A N 1
ATOM 716 C CA . ALA A 1 91 ? -18.675 2.742 5.903 1.00 48.75 91 ALA A CA 1
ATOM 717 C C . ALA A 1 91 ? -19.589 2.260 4.763 1.00 48.75 91 ALA A C 1
ATOM 719 O O . ALA A 1 91 ? -19.215 1.391 3.968 1.00 48.75 91 ALA A O 1
ATOM 720 N N . GLU A 1 92 ? -20.816 2.791 4.712 1.00 50.56 92 GLU A N 1
ATOM 721 C CA . GLU A 1 92 ? -21.836 2.363 3.745 1.00 50.56 92 GLU A CA 1
ATOM 722 C C . GLU A 1 92 ? -21.367 2.540 2.290 1.00 50.56 92 GLU A C 1
ATOM 724 O O . GLU A 1 92 ? -21.857 1.855 1.388 1.00 50.56 92 GLU A O 1
ATOM 729 N N . SER A 1 93 ? -20.380 3.418 2.082 1.00 54.12 93 SER A N 1
ATOM 730 C CA . SER A 1 93 ? -19.685 3.673 0.824 1.00 54.12 93 SER A CA 1
ATOM 731 C C . SER A 1 93 ? -18.167 3.708 1.041 1.00 54.12 93 SER A C 1
ATOM 733 O O . SER A 1 93 ? -17.725 4.133 2.113 1.00 54.12 93 SER A O 1
ATOM 735 N N . PRO A 1 94 ? -17.357 3.277 0.052 1.00 59.62 94 PRO A N 1
ATOM 736 C CA . PRO A 1 94 ? -15.916 3.486 0.108 1.00 59.62 94 PRO A CA 1
ATOM 737 C C . PRO A 1 94 ? -15.613 4.989 0.225 1.00 59.62 94 PRO A C 1
ATOM 739 O O . PRO A 1 94 ? -16.389 5.809 -0.279 1.00 59.62 94 PRO A O 1
ATOM 742 N N . PRO A 1 95 ? -14.513 5.364 0.891 1.00 64.50 95 PRO A N 1
ATOM 743 C CA . PRO A 1 95 ? -14.106 6.758 0.962 1.00 64.50 95 PRO A CA 1
ATOM 744 C C . PRO A 1 95 ? -13.858 7.302 -0.450 1.00 64.50 95 PRO A C 1
ATOM 746 O O . PRO A 1 95 ? -13.282 6.618 -1.295 1.00 64.50 95 PRO A O 1
ATOM 749 N N . LEU A 1 96 ? -14.327 8.525 -0.707 1.00 73.62 96 LEU A N 1
ATOM 750 C CA . LEU A 1 96 ? -14.104 9.207 -1.981 1.00 73.62 96 LEU A CA 1
ATOM 751 C C . LEU A 1 96 ? -12.619 9.598 -2.106 1.00 73.62 96 LEU A C 1
ATOM 753 O O . LEU A 1 96 ? -12.066 10.084 -1.115 1.00 73.62 96 LEU A O 1
ATOM 757 N N . PRO A 1 97 ? -11.986 9.461 -3.288 1.00 75.94 97 PRO A N 1
ATOM 758 C CA . PRO A 1 97 ? -10.598 9.885 -3.504 1.00 75.94 97 PRO A CA 1
ATOM 759 C C . PRO A 1 97 ? -10.330 11.343 -3.102 1.00 75.94 97 PRO A C 1
ATOM 761 O O . PRO A 1 97 ? -9.315 11.631 -2.472 1.00 75.94 97 PRO A O 1
ATOM 764 N N . ASP A 1 98 ? -11.289 12.243 -3.341 1.00 82.75 98 ASP A N 1
ATOM 765 C CA . ASP A 1 98 ? -11.204 13.654 -2.932 1.00 82.75 98 ASP A CA 1
ATOM 766 C C . ASP A 1 98 ? -10.994 13.824 -1.417 1.00 82.75 98 ASP A C 1
ATOM 768 O O . ASP A 1 98 ? -10.274 14.723 -0.977 1.00 82.75 98 ASP A O 1
ATOM 772 N N . ASN A 1 99 ? -11.567 12.931 -0.601 1.00 86.94 99 ASN A N 1
ATOM 773 C CA . ASN A 1 99 ? -11.385 12.965 0.850 1.00 86.94 99 ASN A CA 1
ATOM 774 C C . ASN A 1 99 ? -9.968 12.533 1.250 1.00 86.94 99 ASN A C 1
ATOM 776 O O . ASN A 1 99 ? -9.425 13.063 2.221 1.00 86.94 99 ASN A O 1
ATOM 780 N N . VAL A 1 100 ? -9.363 11.591 0.513 1.00 90.69 100 VAL A N 1
ATOM 781 C CA . VAL A 1 100 ? -7.967 11.182 0.736 1.00 90.69 100 VAL A CA 1
ATOM 782 C C . VAL A 1 100 ? -7.043 12.368 0.490 1.00 90.69 100 VAL A C 1
ATOM 784 O O . VAL A 1 100 ? -6.224 12.689 1.350 1.00 90.69 100 VAL A O 1
ATOM 787 N N . GLU A 1 101 ? -7.208 13.051 -0.645 1.00 91.94 101 GLU A N 1
ATOM 788 C CA . GLU A 1 101 ? -6.389 14.213 -1.001 1.00 91.94 101 GLU A CA 1
ATOM 789 C C . GLU A 1 101 ? -6.558 15.345 0.019 1.00 91.94 101 GLU A C 1
ATOM 791 O O . GLU A 1 101 ? -5.571 15.928 0.474 1.00 91.94 101 GLU A O 1
ATOM 796 N N . GLN A 1 102 ? -7.793 15.617 0.451 1.00 93.56 102 GLN A N 1
ATOM 797 C CA . GLN A 1 102 ? -8.057 16.623 1.475 1.00 93.56 102 GLN A CA 1
ATOM 798 C C . GLN A 1 102 ? -7.335 16.302 2.792 1.00 93.56 102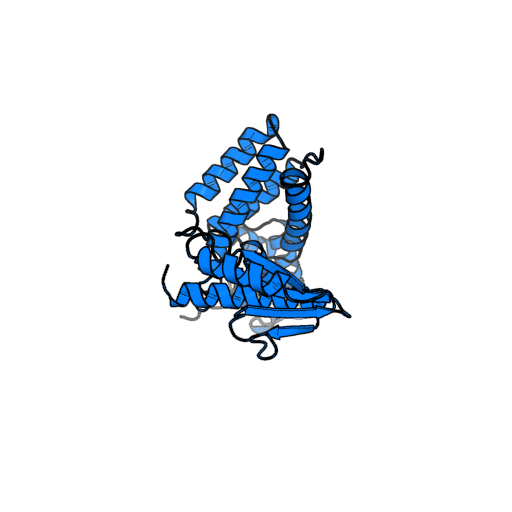 GLN A C 1
ATOM 800 O O . GLN A 1 102 ? -6.650 17.170 3.338 1.00 93.56 102 GLN A O 1
ATOM 805 N N . PHE A 1 103 ? -7.451 15.067 3.290 1.00 95.31 103 PHE A N 1
ATOM 806 C CA . PHE A 1 103 ? -6.793 14.657 4.535 1.00 95.31 103 PHE A CA 1
ATOM 807 C C . PHE A 1 103 ? -5.272 14.669 4.398 1.00 95.31 103 PHE A C 1
ATOM 809 O O . PHE A 1 103 ? -4.582 15.106 5.314 1.00 95.31 103 PHE A O 1
ATOM 816 N N . ALA A 1 104 ? -4.740 14.262 3.247 1.00 95.00 104 ALA A N 1
ATOM 817 C CA . ALA A 1 104 ? -3.313 14.304 2.965 1.00 95.00 104 ALA A CA 1
ATOM 818 C C . ALA A 1 104 ? -2.760 15.744 2.983 1.00 95.00 104 ALA A C 1
ATOM 820 O O . ALA A 1 104 ? -1.748 16.020 3.630 1.00 95.00 104 ALA A O 1
ATOM 821 N N . VAL A 1 105 ? -3.447 16.688 2.329 1.00 96.00 105 VAL A N 1
ATOM 822 C CA . VAL A 1 105 ? -3.074 18.115 2.332 1.00 96.00 105 VAL A CA 1
ATOM 823 C C . VAL A 1 105 ? -3.165 18.714 3.735 1.00 96.00 105 VAL A C 1
ATOM 825 O O . VAL A 1 105 ? -2.296 19.488 4.148 1.00 96.00 105 VAL A O 1
ATOM 828 N N . GLU A 1 106 ? -4.216 18.379 4.478 1.00 96.94 106 GLU A N 1
ATOM 829 C CA . GLU A 1 106 ? -4.402 18.868 5.839 1.00 96.94 106 GLU A CA 1
ATOM 830 C C . GLU A 1 106 ? -3.349 18.292 6.794 1.00 96.94 106 GLU A C 1
ATOM 832 O O . GLU A 1 106 ? -2.792 19.046 7.593 1.00 96.94 106 GLU A O 1
ATOM 837 N N . ALA A 1 107 ? -2.987 17.013 6.652 1.00 97.69 107 ALA A N 1
ATOM 838 C CA . ALA A 1 107 ? -1.950 16.370 7.451 1.00 97.69 107 ALA A CA 1
ATOM 839 C C . ALA A 1 107 ? -0.619 17.123 7.349 1.00 97.69 107 ALA A C 1
ATOM 841 O O . ALA A 1 107 ? -0.034 17.480 8.374 1.00 97.69 107 ALA A O 1
ATOM 842 N N . VAL A 1 108 ? -0.177 17.453 6.133 1.00 97.38 108 VAL A N 1
ATOM 843 C CA . VAL A 1 108 ? 1.048 18.243 5.918 1.00 97.38 108 VAL A CA 1
ATOM 844 C C . VAL A 1 108 ? 0.924 19.632 6.548 1.00 97.38 108 VAL A C 1
ATOM 846 O O . VAL A 1 108 ? 1.840 20.102 7.223 1.00 97.38 108 VAL A O 1
ATOM 849 N N . ARG A 1 109 ? -0.227 20.291 6.374 1.00 97.50 109 ARG A N 1
ATOM 850 C CA . ARG A 1 109 ? -0.461 21.650 6.882 1.00 97.50 109 ARG A CA 1
ATOM 851 C C . ARG A 1 109 ? -0.365 21.740 8.402 1.00 97.50 109 ARG A C 1
ATOM 853 O O . ARG A 1 109 ? 0.143 22.736 8.912 1.00 97.50 109 ARG A O 1
ATOM 860 N N . ILE A 1 110 ? -0.872 20.743 9.124 1.00 97.19 110 ILE A N 1
ATOM 861 C CA . ILE A 1 110 ? -0.921 20.783 10.590 1.00 97.19 110 ILE A CA 1
ATOM 862 C C . ILE A 1 110 ? 0.372 20.303 11.255 1.00 97.19 110 ILE A C 1
ATOM 864 O O . ILE A 1 110 ? 0.535 20.538 12.452 1.00 97.19 110 ILE A O 1
ATOM 868 N N . TYR A 1 111 ? 1.307 19.693 10.514 1.00 97.31 111 TYR A N 1
ATOM 869 C CA . TYR A 1 111 ? 2.565 19.174 11.068 1.00 97.31 111 TYR A CA 1
ATOM 870 C C . TYR A 1 111 ? 3.329 20.185 11.947 1.00 97.31 111 TYR A C 1
ATOM 872 O O . TYR A 1 111 ? 3.682 19.821 13.071 1.00 97.31 111 TYR A O 1
ATOM 880 N N . PRO A 1 112 ? 3.514 21.465 11.546 1.00 96.88 112 PRO A N 1
ATOM 881 C CA . PRO A 1 112 ? 4.220 22.452 12.374 1.00 96.88 112 PRO A CA 1
ATOM 882 C C . PRO A 1 112 ? 3.538 22.756 13.715 1.00 96.88 112 PRO A C 1
ATOM 884 O O . PRO A 1 112 ? 4.161 23.320 14.612 1.00 96.88 112 PRO A O 1
ATOM 887 N N . HIS A 1 113 ? 2.253 22.422 13.847 1.00 96.56 113 HIS A N 1
ATOM 888 C CA . HIS A 1 113 ? 1.448 22.669 15.041 1.00 96.56 113 HIS A CA 1
ATOM 889 C C . HIS A 1 113 ? 1.226 21.401 15.872 1.00 96.56 113 HIS A C 1
ATOM 891 O O . HIS A 1 113 ? 1.062 21.485 17.088 1.00 96.56 113 HIS A O 1
ATOM 897 N N . SER A 1 114 ? 1.200 20.230 15.233 1.00 95.94 114 SER A N 1
ATOM 898 C CA . SER A 1 114 ? 1.040 18.938 15.892 1.00 95.94 114 SER A CA 1
ATOM 899 C C . SER A 1 114 ? 1.539 17.804 14.997 1.00 95.94 114 SER A C 1
ATOM 901 O O . SER A 1 114 ? 0.827 17.366 14.092 1.00 95.94 114 SER A O 1
ATOM 903 N N . ALA A 1 115 ? 2.728 17.270 15.286 1.00 96.25 115 ALA A N 1
ATOM 904 C CA . ALA A 1 115 ? 3.256 16.111 14.565 1.00 96.25 115 ALA A CA 1
ATOM 905 C C . ALA A 1 115 ? 2.385 14.860 14.788 1.00 96.25 115 ALA A C 1
ATOM 907 O O . ALA A 1 115 ? 2.051 14.160 13.836 1.00 96.25 115 ALA A O 1
ATOM 908 N N . ARG A 1 116 ? 1.909 14.623 16.021 1.00 96.38 116 ARG A N 1
ATOM 909 C CA . ARG A 1 116 ? 0.949 13.539 16.313 1.00 96.38 116 ARG A CA 1
ATOM 910 C C . ARG A 1 116 ? -0.368 13.692 15.547 1.00 96.38 116 ARG A C 1
ATOM 912 O O . ARG A 1 116 ? -0.840 12.722 14.962 1.00 96.38 116 ARG A O 1
ATOM 919 N N . GLY A 1 117 ? -0.961 14.890 15.543 1.00 95.88 117 GLY A N 1
ATOM 920 C CA . GLY A 1 117 ? -2.215 15.155 14.827 1.00 95.88 117 GLY A CA 1
ATOM 921 C C . GLY A 1 117 ? -2.061 14.977 13.317 1.00 95.88 117 GLY A C 1
ATOM 922 O O . GLY A 1 117 ? -2.868 14.298 12.689 1.00 95.88 117 GLY A O 1
ATOM 923 N N . SER A 1 118 ? -0.970 15.511 12.767 1.00 97.88 118 SER A N 1
ATOM 924 C CA . SER A 1 118 ? -0.561 15.326 11.374 1.00 97.88 118 SER A CA 1
ATOM 925 C C . SER A 1 118 ? -0.446 13.850 10.999 1.00 97.88 118 SER A C 1
ATOM 927 O O . SER A 1 118 ? -1.061 13.403 10.035 1.00 97.88 118 SER A O 1
ATOM 929 N N . PHE A 1 119 ? 0.257 13.069 11.817 1.00 98.00 119 PHE A N 1
ATOM 930 C CA . PHE A 1 119 ? 0.447 11.643 11.595 1.00 98.00 119 PHE A CA 1
ATOM 931 C C . PHE A 1 119 ? -0.859 10.847 11.633 1.00 98.00 119 PHE A C 1
ATOM 933 O O . PHE A 1 119 ? -1.082 9.994 10.776 1.00 98.00 119 PHE A O 1
ATOM 940 N N . LEU A 1 120 ? -1.749 11.124 12.592 1.00 96.81 120 LEU A N 1
ATOM 941 C CA . LEU A 1 120 ? -3.052 10.454 12.655 1.00 96.81 120 LEU A CA 1
ATOM 942 C C . LEU A 1 120 ? -3.927 10.783 11.440 1.00 96.81 120 LEU A C 1
ATOM 944 O O . LEU A 1 120 ? -4.648 9.910 10.958 1.00 96.81 120 LEU A O 1
ATOM 948 N N . LEU A 1 121 ? -3.850 12.014 10.931 1.00 96.75 121 LEU A N 1
ATOM 949 C CA . LEU A 1 121 ? -4.601 12.427 9.751 1.00 96.75 121 LEU A CA 1
ATOM 950 C C . LEU A 1 121 ? -4.033 11.811 8.464 1.00 96.75 121 LEU A C 1
ATOM 952 O O . LEU A 1 121 ? -4.796 11.306 7.642 1.00 96.75 121 LEU A O 1
ATOM 956 N N . ALA A 1 122 ? -2.704 11.748 8.334 1.00 98.06 122 ALA A N 1
ATOM 957 C CA . ALA A 1 122 ? -2.035 11.022 7.255 1.00 98.06 122 ALA A CA 1
ATOM 958 C C . ALA A 1 122 ? -2.372 9.521 7.287 1.00 98.06 122 ALA A C 1
ATOM 960 O O . ALA A 1 122 ? -2.639 8.916 6.252 1.00 98.06 122 ALA A O 1
ATOM 961 N N . TRP A 1 123 ? -2.436 8.923 8.482 1.00 97.31 123 TRP A N 1
ATOM 962 C CA . TRP A 1 123 ? -2.858 7.533 8.657 1.00 97.31 123 TRP A CA 1
ATOM 963 C C . TRP A 1 123 ? -4.309 7.305 8.213 1.00 97.31 123 TRP A C 1
ATOM 965 O O . TRP A 1 123 ? -4.603 6.308 7.558 1.00 97.31 123 TRP A O 1
ATOM 975 N N . ALA A 1 124 ? -5.218 8.231 8.528 1.00 94.31 124 ALA A N 1
ATOM 976 C CA . ALA A 1 124 ? -6.605 8.151 8.074 1.00 94.31 124 ALA A CA 1
ATOM 977 C C . ALA A 1 124 ? -6.712 8.246 6.540 1.00 94.31 124 ALA A C 1
ATOM 979 O O . ALA A 1 124 ? -7.466 7.484 5.932 1.00 94.31 124 ALA A O 1
ATOM 980 N N . ALA A 1 125 ? -5.929 9.133 5.913 1.00 95.94 125 ALA A N 1
ATOM 981 C CA . ALA A 1 125 ? -5.832 9.222 4.456 1.00 95.94 125 ALA A CA 1
ATOM 982 C C . ALA A 1 125 ? -5.345 7.896 3.846 1.00 95.94 125 ALA A C 1
ATOM 984 O O . ALA A 1 125 ? -5.943 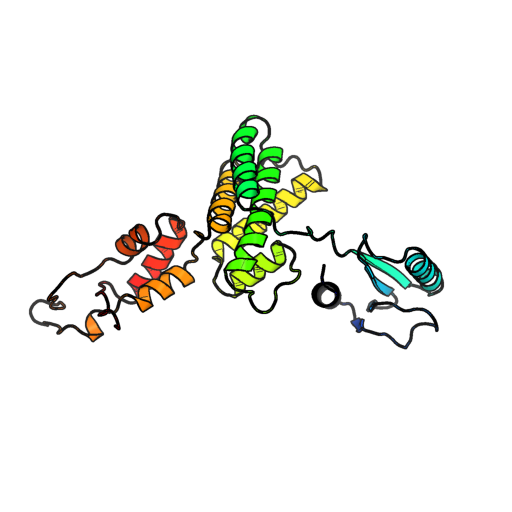7.397 2.895 1.00 95.94 125 ALA A O 1
ATOM 985 N N . LEU A 1 126 ? -4.319 7.279 4.439 1.00 96.50 126 LEU A N 1
ATOM 986 C CA . LEU A 1 126 ? -3.804 5.979 4.016 1.00 96.50 126 LEU A CA 1
ATOM 987 C C . LEU A 1 126 ? -4.850 4.860 4.119 1.00 96.50 126 LEU A C 1
ATOM 989 O O . LEU A 1 126 ? -5.028 4.101 3.170 1.00 96.50 126 LEU A O 1
ATOM 993 N N . GLU A 1 127 ? -5.544 4.726 5.252 1.00 92.44 127 GLU A N 1
ATOM 994 C CA . GLU A 1 127 ? -6.568 3.683 5.425 1.00 92.44 127 GLU A CA 1
ATOM 995 C C . GLU A 1 127 ? -7.683 3.815 4.377 1.00 92.44 127 GLU A C 1
ATOM 997 O O . GLU A 1 127 ? -8.165 2.814 3.831 1.00 92.44 127 GLU A O 1
ATOM 1002 N N . ALA A 1 128 ? -8.052 5.056 4.053 1.00 90.06 128 ALA A N 1
ATOM 1003 C CA . ALA A 1 128 ? -8.996 5.345 2.991 1.00 90.06 128 ALA A CA 1
ATOM 1004 C C . ALA A 1 128 ? -8.444 4.983 1.601 1.00 90.06 128 ALA A C 1
ATOM 1006 O O . ALA A 1 128 ? -9.133 4.312 0.830 1.00 90.06 128 ALA A O 1
ATOM 1007 N N . ALA A 1 129 ? -7.193 5.345 1.313 1.00 92.81 129 ALA A N 1
ATOM 1008 C CA . ALA A 1 129 ? -6.523 5.032 0.056 1.00 92.81 129 ALA A CA 1
ATOM 1009 C C . ALA A 1 129 ? -6.385 3.524 -0.184 1.00 92.81 129 ALA A C 1
ATOM 1011 O O . ALA A 1 129 ? -6.709 3.053 -1.266 1.00 92.81 129 ALA A O 1
ATOM 1012 N N . ILE A 1 130 ? -5.993 2.747 0.830 1.00 90.38 130 ILE A N 1
ATOM 1013 C CA . ILE A 1 130 ? -5.897 1.281 0.735 1.00 90.38 130 ILE A CA 1
ATOM 1014 C C . ILE A 1 130 ? -7.263 0.677 0.414 1.00 90.38 130 ILE A C 1
ATOM 1016 O O . ILE A 1 130 ? -7.379 -0.227 -0.415 1.00 90.38 130 ILE A O 1
ATOM 1020 N N . THR A 1 131 ? -8.312 1.182 1.068 1.00 84.31 131 THR A N 1
ATOM 1021 C CA . THR A 1 131 ? -9.680 0.722 0.813 1.00 84.31 131 THR A CA 1
ATOM 1022 C C . THR A 1 131 ? -10.063 0.971 -0.642 1.00 84.31 131 THR A C 1
ATOM 1024 O O . THR A 1 131 ? -10.584 0.065 -1.286 1.00 84.31 131 THR A O 1
ATOM 1027 N N . HIS A 1 132 ? -9.772 2.162 -1.166 1.00 83.94 132 HIS A N 1
ATOM 1028 C CA . HIS A 1 132 ? -10.024 2.513 -2.561 1.00 83.94 132 HIS A CA 1
ATOM 1029 C C . HIS A 1 132 ? -9.203 1.648 -3.530 1.00 83.94 132 HIS A C 1
ATOM 1031 O O . HIS A 1 132 ? -9.784 0.932 -4.340 1.00 83.94 132 HIS A O 1
ATOM 1037 N N . PHE A 1 133 ? -7.880 1.616 -3.365 1.00 86.12 133 PHE A N 1
ATOM 1038 C CA . PHE A 1 133 ? -6.951 0.867 -4.212 1.00 86.12 133 PHE A CA 1
ATOM 1039 C C . PHE A 1 133 ? -7.303 -0.625 -4.264 1.00 86.12 133 PHE A C 1
ATOM 1041 O O . PHE A 1 133 ? -7.459 -1.192 -5.336 1.00 86.12 133 PHE A O 1
ATOM 1048 N N . SER A 1 134 ? -7.583 -1.261 -3.121 1.00 81.06 134 SER A N 1
ATOM 1049 C CA . SER A 1 134 ? -7.953 -2.687 -3.084 1.00 81.06 134 SER A CA 1
ATOM 1050 C C . SER A 1 134 ? -9.210 -3.044 -3.896 1.00 81.06 134 SER A C 1
ATOM 1052 O O . SER A 1 134 ? -9.352 -4.185 -4.350 1.00 81.06 134 SER A O 1
ATOM 1054 N N . LEU A 1 135 ? -10.128 -2.086 -4.084 1.00 74.62 135 LEU A N 1
ATOM 1055 C CA . LEU A 1 135 ? -11.329 -2.269 -4.900 1.00 74.62 135 LEU A CA 1
ATOM 1056 C C . LEU A 1 135 ? -11.031 -2.197 -6.403 1.00 74.62 135 LEU A C 1
ATOM 1058 O O . LEU A 1 135 ? -11.780 -2.798 -7.179 1.00 74.62 135 LEU A O 1
ATOM 1062 N N . GLU A 1 136 ? -9.971 -1.489 -6.794 1.00 72.38 136 GLU A N 1
ATOM 1063 C CA . GLU A 1 136 ? -9.550 -1.307 -8.184 1.00 72.38 136 GLU A CA 1
ATOM 1064 C C . GLU A 1 136 ? -8.551 -2.381 -8.636 1.00 72.38 136 GLU A C 1
ATOM 1066 O O . GLU A 1 136 ? -8.735 -2.950 -9.711 1.00 72.38 136 GLU A O 1
ATOM 1071 N N . SER A 1 137 ? -7.555 -2.719 -7.808 1.00 62.19 137 SER A N 1
ATOM 1072 C CA . SER A 1 137 ? -6.372 -3.474 -8.244 1.00 62.19 137 SER A CA 1
ATOM 1073 C C . SER A 1 137 ? -6.598 -4.979 -8.446 1.00 62.19 137 SER A C 1
ATOM 1075 O O . SER A 1 137 ? -5.965 -5.565 -9.316 1.00 62.19 137 SER A O 1
ATOM 1077 N N . ILE A 1 138 ? -7.437 -5.656 -7.639 1.00 52.28 138 ILE A N 1
ATOM 1078 C CA . ILE A 1 138 ? -7.453 -7.144 -7.630 1.00 52.28 138 ILE A CA 1
ATOM 1079 C C . ILE A 1 138 ? -8.805 -7.784 -7.277 1.00 52.28 138 ILE A C 1
ATOM 1081 O O . ILE A 1 138 ? -9.163 -8.836 -7.804 1.00 52.28 138 ILE A O 1
ATOM 1085 N N . LEU A 1 139 ? -9.606 -7.219 -6.372 1.00 52.12 139 LEU A N 1
ATOM 1086 C CA . LEU A 1 139 ? -10.677 -7.996 -5.729 1.00 52.12 139 LEU A CA 1
ATOM 1087 C C . LEU A 1 139 ? -12.033 -7.898 -6.445 1.00 52.12 139 LEU A C 1
ATOM 1089 O O . LEU A 1 139 ? -13.052 -7.637 -5.803 1.00 52.12 139 LEU A O 1
ATOM 1093 N N . GLN A 1 140 ? -12.094 -8.133 -7.762 1.00 46.41 140 GLN A N 1
ATOM 1094 C CA . GLN A 1 140 ? -13.385 -8.164 -8.472 1.00 46.41 140 GLN A CA 1
ATOM 1095 C C . GLN A 1 140 ? -14.318 -9.282 -7.964 1.00 46.41 140 GLN A C 1
ATOM 1097 O O . GLN A 1 140 ? -15.536 -9.087 -7.944 1.00 46.41 140 GLN A O 1
ATOM 1102 N N . GLU A 1 141 ? -13.774 -10.398 -7.466 1.00 43.44 141 GLU A N 1
ATOM 1103 C CA . GLU A 1 141 ? -14.572 -11.558 -7.033 1.00 43.44 141 GLU A CA 1
ATOM 1104 C C . GLU A 1 141 ? -14.864 -11.604 -5.517 1.00 43.44 141 GLU A C 1
ATOM 1106 O O . GLU A 1 141 ? -15.881 -12.165 -5.105 1.00 43.44 141 GLU A O 1
ATOM 1111 N N . SER A 1 142 ? -14.077 -10.909 -4.684 1.00 44.12 142 SER A N 1
ATOM 1112 C CA . SER A 1 142 ? -14.212 -10.890 -3.212 1.00 44.12 142 SER A CA 1
ATOM 1113 C C . SER A 1 142 ? -14.478 -9.478 -2.666 1.00 44.12 142 SER A C 1
ATOM 1115 O O . SER A 1 142 ? -13.778 -8.971 -1.794 1.00 44.12 142 SER A O 1
ATOM 1117 N N . ARG A 1 143 ? -15.523 -8.815 -3.180 1.00 49.03 143 ARG A N 1
ATOM 1118 C CA . ARG A 1 143 ? -15.869 -7.395 -2.913 1.00 49.03 143 ARG A CA 1
ATOM 1119 C C . ARG A 1 143 ? -16.490 -7.080 -1.540 1.00 49.03 143 ARG A C 1
ATOM 1121 O O . ARG A 1 143 ? -17.385 -6.230 -1.424 1.00 49.03 143 ARG A O 1
ATOM 1128 N N . ALA A 1 144 ? -16.077 -7.749 -0.470 1.00 44.53 144 ALA A N 1
ATOM 1129 C CA . ALA A 1 144 ? -16.670 -7.478 0.834 1.00 44.53 144 ALA A CA 1
ATOM 1130 C C . ALA A 1 144 ? -15.746 -7.792 2.007 1.00 44.53 144 ALA A C 1
ATOM 1132 O O . ALA A 1 144 ? -15.677 -8.934 2.452 1.00 44.53 144 ALA A O 1
ATOM 1133 N N . GLY A 1 145 ? -15.166 -6.740 2.592 1.00 53.31 145 GLY A N 1
ATOM 1134 C CA . GLY A 1 145 ? -15.109 -6.699 4.046 1.00 53.31 145 GLY A CA 1
ATOM 1135 C C . GLY A 1 145 ? -13.787 -6.823 4.757 1.00 53.31 145 GLY A C 1
ATOM 1136 O O . GLY A 1 145 ? -13.785 -7.039 5.967 1.00 53.31 145 GLY A O 1
ATOM 1137 N N . PHE A 1 146 ? -12.685 -6.691 4.037 1.00 58.25 146 PHE A N 1
ATOM 1138 C CA . PHE A 1 146 ? -11.390 -6.599 4.680 1.00 58.25 146 PHE A CA 1
ATOM 1139 C C . PHE A 1 146 ? -11.267 -5.260 5.400 1.00 58.25 146 PHE A C 1
ATOM 1141 O O . PHE A 1 146 ? -11.607 -4.207 4.859 1.00 58.25 146 PHE A O 1
ATOM 1148 N N . LEU A 1 147 ? -10.766 -5.308 6.633 1.00 74.50 147 LEU A N 1
ATOM 1149 C CA . LEU A 1 147 ? -10.230 -4.113 7.272 1.00 74.50 147 LEU A CA 1
ATOM 1150 C C . LEU A 1 147 ? -9.068 -3.597 6.405 1.00 74.50 147 LEU A C 1
ATOM 1152 O O . LEU A 1 147 ? -8.353 -4.431 5.842 1.00 74.50 147 LEU A O 1
ATOM 1156 N N . PRO A 1 148 ? -8.817 -2.276 6.324 1.00 83.81 148 PRO A N 1
ATOM 1157 C CA . PRO A 1 148 ? -7.775 -1.720 5.452 1.00 83.81 148 PRO A CA 1
ATOM 1158 C C . PRO A 1 148 ? -6.429 -2.443 5.587 1.00 83.81 148 PRO A C 1
ATOM 1160 O O . PRO A 1 148 ? -5.789 -2.789 4.603 1.00 83.81 148 PRO A O 1
ATOM 1163 N N . TRP A 1 149 ? -6.043 -2.799 6.814 1.00 85.75 149 TRP A N 1
ATOM 1164 C CA . TRP A 1 149 ? -4.799 -3.527 7.059 1.00 85.75 149 TRP A CA 1
ATOM 1165 C C . TRP A 1 149 ? -4.767 -4.959 6.498 1.00 85.75 149 TRP A C 1
ATOM 1167 O O . TRP A 1 149 ? -3.722 -5.428 6.056 1.00 85.75 149 TRP A O 1
ATOM 1177 N N . GLN A 1 150 ? -5.898 -5.669 6.517 1.00 81.31 150 GLN A N 1
ATOM 1178 C CA . GLN A 1 150 ? -5.995 -7.001 5.914 1.00 81.31 150 GLN A CA 1
ATOM 1179 C C . GLN A 1 150 ? -5.891 -6.905 4.390 1.00 81.31 150 GLN A C 1
ATOM 1181 O O . GLN A 1 150 ? -5.182 -7.702 3.781 1.00 81.31 150 GLN A O 1
ATOM 1186 N N . ALA A 1 151 ? -6.538 -5.895 3.794 1.00 83.75 151 ALA A N 1
ATOM 1187 C CA . ALA A 1 151 ? -6.422 -5.619 2.367 1.00 83.75 151 ALA A CA 1
ATOM 1188 C C . ALA A 1 151 ? -4.966 -5.316 1.980 1.00 83.75 151 ALA A C 1
ATOM 1190 O O . ALA A 1 151 ? -4.460 -5.892 1.024 1.00 83.75 151 ALA A O 1
ATOM 1191 N N . LEU A 1 152 ? -4.260 -4.500 2.769 1.00 88.75 152 LEU A N 1
ATOM 1192 C CA . LEU A 1 152 ? -2.844 -4.207 2.541 1.00 88.75 152 LEU A CA 1
ATOM 1193 C C . LEU A 1 152 ? -1.960 -5.464 2.585 1.00 88.75 152 LEU A C 1
ATOM 1195 O O . LEU A 1 152 ? -1.122 -5.653 1.708 1.00 88.75 152 LEU A O 1
ATOM 1199 N N . GLY A 1 153 ? -2.154 -6.340 3.577 1.00 86.25 153 GLY A N 1
ATOM 1200 C CA . GLY A 1 153 ? -1.397 -7.594 3.666 1.00 86.25 153 GLY A CA 1
ATOM 1201 C C . GLY A 1 153 ? -1.639 -8.522 2.471 1.00 86.25 153 GLY A C 1
ATOM 1202 O O . GLY A 1 153 ? -0.708 -9.165 1.984 1.00 86.25 153 GLY A O 1
ATOM 1203 N N . GLN A 1 154 ? -2.872 -8.554 1.960 1.00 84.00 154 GLN A N 1
ATOM 1204 C CA . GLN A 1 154 ? -3.210 -9.307 0.755 1.00 84.00 154 GLN A CA 1
ATOM 1205 C C . GLN A 1 154 ? -2.582 -8.695 -0.503 1.00 84.00 154 GLN A C 1
ATOM 1207 O O . GLN A 1 154 ? -2.023 -9.438 -1.302 1.00 84.00 154 GLN A O 1
ATOM 1212 N N . LEU A 1 155 ? -2.639 -7.368 -0.663 1.00 87.12 155 LEU A N 1
ATOM 1213 C CA . LEU A 1 155 ? -1.995 -6.665 -1.778 1.00 87.12 155 LEU A CA 1
ATOM 1214 C C . LEU A 1 155 ? -0.494 -6.976 -1.828 1.00 87.12 155 LEU A C 1
ATOM 1216 O O . LEU A 1 155 ? 0.015 -7.315 -2.889 1.00 87.12 155 LEU A O 1
ATOM 1220 N N . CYS A 1 156 ? 0.183 -6.949 -0.677 1.00 89.19 156 CYS A N 1
ATOM 1221 C CA . CYS A 1 156 ? 1.603 -7.287 -0.586 1.00 89.19 156 CYS A CA 1
ATOM 1222 C C . CYS A 1 156 ? 1.876 -8.758 -0.940 1.00 89.19 156 CYS A C 1
ATOM 1224 O O . CYS A 1 156 ? 2.768 -9.055 -1.724 1.00 89.19 156 CYS A O 1
ATOM 1226 N N . SER A 1 157 ? 1.051 -9.687 -0.442 1.00 85.12 157 SER A N 1
ATOM 1227 C CA . SER A 1 157 ? 1.194 -11.123 -0.748 1.00 85.12 157 SER A CA 1
ATOM 1228 C C . SER A 1 157 ? 1.001 -11.454 -2.233 1.00 85.12 157 SER A C 1
ATOM 1230 O O . SER A 1 157 ? 1.457 -12.496 -2.694 1.00 85.12 157 SER A O 1
ATOM 1232 N N . LEU A 1 158 ? 0.286 -10.595 -2.960 1.00 84.88 158 LEU A N 1
ATOM 1233 C CA . LEU A 1 158 ? 0.022 -10.726 -4.390 1.00 84.88 158 LEU A CA 1
ATOM 1234 C C . LEU A 1 158 ? 0.988 -9.900 -5.254 1.00 84.88 158 LEU A C 1
ATOM 1236 O O . LEU A 1 158 ? 0.803 -9.860 -6.462 1.00 84.88 158 LEU A O 1
ATOM 1240 N N . GLY A 1 159 ? 1.984 -9.244 -4.652 1.00 86.00 159 GLY A N 1
ATOM 1241 C CA . GLY A 1 159 ? 2.985 -8.446 -5.365 1.00 86.00 159 GLY A CA 1
ATOM 1242 C C . GLY A 1 159 ? 2.569 -7.006 -5.666 1.00 86.00 159 GLY A C 1
ATOM 1243 O O . GLY A 1 159 ? 3.399 -6.231 -6.096 1.00 86.00 159 GLY A O 1
ATOM 1244 N N . HIS A 1 160 ? 1.337 -6.583 -5.371 1.00 89.25 160 HIS A N 1
ATOM 1245 C CA . HIS A 1 160 ? 0.847 -5.233 -5.703 1.00 89.25 160 HIS A CA 1
ATOM 1246 C C . HIS A 1 160 ? 1.241 -4.141 -4.696 1.00 89.25 160 HIS A C 1
ATOM 1248 O O . HIS A 1 160 ? 0.880 -2.977 -4.862 1.00 89.25 160 HIS A O 1
ATOM 1254 N N . VAL A 1 161 ? 1.929 -4.510 -3.614 1.00 92.62 161 VAL A N 1
ATOM 1255 C CA . VAL A 1 161 ? 2.559 -3.591 -2.656 1.00 92.62 161 VAL A CA 1
ATOM 1256 C C . VAL A 1 161 ? 3.931 -4.142 -2.304 1.00 92.62 161 VAL A C 1
ATOM 1258 O O . VAL A 1 161 ? 4.036 -5.285 -1.858 1.00 92.62 161 VAL A O 1
ATOM 1261 N N . ASP A 1 162 ? 4.961 -3.309 -2.448 1.00 94.06 162 ASP A N 1
ATOM 1262 C CA . ASP A 1 162 ? 6.345 -3.690 -2.170 1.00 94.06 162 ASP A CA 1
ATOM 1263 C C . ASP A 1 162 ? 6.526 -4.115 -0.701 1.00 94.06 162 ASP A C 1
ATOM 1265 O O . ASP A 1 162 ? 5.996 -3.485 0.222 1.00 94.06 162 ASP A O 1
ATOM 1269 N N . GLU A 1 163 ? 7.341 -5.147 -0.450 1.00 91.94 163 GLU A N 1
ATOM 1270 C CA . GLU A 1 163 ? 7.639 -5.616 0.914 1.00 91.94 163 GLU A CA 1
ATOM 1271 C C . GLU A 1 163 ? 8.278 -4.509 1.773 1.00 91.94 163 GLU A C 1
ATOM 1273 O O . GLU A 1 163 ? 7.979 -4.380 2.965 1.00 91.94 163 GLU A O 1
ATOM 1278 N N . ALA A 1 164 ? 9.116 -3.661 1.167 1.00 93.38 164 ALA A N 1
ATOM 1279 C CA . ALA A 1 164 ? 9.735 -2.518 1.835 1.00 93.38 164 ALA A CA 1
ATOM 1280 C C . ALA A 1 164 ? 8.686 -1.507 2.336 1.00 93.38 164 ALA A C 1
ATOM 1282 O O . ALA A 1 164 ? 8.726 -1.097 3.504 1.00 93.38 164 ALA A O 1
ATOM 1283 N N . ASP A 1 165 ? 7.712 -1.164 1.489 1.00 96.06 165 ASP A N 1
ATOM 1284 C CA . ASP A 1 165 ? 6.603 -0.279 1.849 1.00 96.06 165 ASP A CA 1
ATOM 1285 C C . ASP A 1 165 ? 5.729 -0.926 2.928 1.00 96.06 165 ASP A C 1
ATOM 1287 O O . ASP A 1 165 ? 5.438 -0.301 3.952 1.00 96.06 165 ASP A O 1
ATOM 1291 N N . PHE A 1 166 ? 5.372 -2.203 2.768 1.00 95.88 166 PHE A N 1
ATOM 1292 C CA . PHE A 1 166 ? 4.583 -2.942 3.755 1.00 95.88 166 PHE A CA 1
ATOM 1293 C C . PHE A 1 166 ? 5.267 -3.006 5.130 1.00 95.88 166 PHE A C 1
ATOM 1295 O O . PHE A 1 166 ? 4.629 -2.795 6.171 1.00 95.88 166 PHE A O 1
ATOM 1302 N N . SER A 1 167 ? 6.576 -3.250 5.159 1.00 94.62 167 SER A N 1
ATOM 1303 C CA . SER A 1 167 ? 7.378 -3.287 6.383 1.00 94.62 167 SER A CA 1
ATOM 1304 C C . SER A 1 167 ? 7.412 -1.922 7.078 1.00 94.62 167 SER A C 1
ATOM 1306 O O . SER A 1 167 ? 7.141 -1.825 8.283 1.00 94.62 167 SER A O 1
ATOM 1308 N N . ARG A 1 168 ? 7.630 -0.836 6.319 1.00 96.94 168 ARG A N 1
ATOM 1309 C CA . ARG A 1 168 ? 7.590 0.533 6.858 1.00 96.94 168 ARG A CA 1
ATOM 1310 C C . ARG A 1 168 ? 6.206 0.873 7.408 1.00 96.94 168 ARG A C 1
ATOM 1312 O O . ARG A 1 168 ? 6.093 1.342 8.540 1.00 96.94 168 ARG A O 1
ATOM 1319 N N . LEU A 1 169 ? 5.142 0.555 6.676 1.00 97.31 169 LEU A N 1
ATOM 1320 C CA . LEU A 1 169 ? 3.762 0.741 7.131 1.00 97.31 169 LEU A CA 1
ATOM 1321 C C . LEU A 1 169 ? 3.453 -0.066 8.400 1.00 97.31 169 LEU A C 1
ATOM 1323 O O . LEU A 1 169 ? 2.763 0.424 9.295 1.00 97.31 169 LEU A O 1
ATOM 1327 N N . THR A 1 170 ? 4.004 -1.275 8.529 1.00 93.69 170 THR A N 1
ATOM 1328 C CA . THR A 1 170 ? 3.856 -2.115 9.728 1.00 93.69 170 THR A CA 1
ATOM 1329 C C . THR A 1 170 ? 4.502 -1.458 10.944 1.00 93.69 170 THR A C 1
ATOM 1331 O O . THR A 1 170 ? 3.936 -1.483 12.042 1.00 93.69 170 THR A O 1
ATOM 1334 N N . HIS A 1 171 ? 5.669 -0.837 10.763 1.00 94.19 171 HIS A N 1
ATOM 1335 C CA . HIS A 1 171 ? 6.311 -0.051 11.809 1.00 94.19 171 HIS A CA 1
ATOM 1336 C C . HIS A 1 171 ? 5.455 1.164 12.201 1.00 94.19 171 HIS A C 1
ATOM 1338 O O . HIS A 1 171 ? 5.146 1.350 13.381 1.00 94.19 171 HIS A O 1
ATOM 1344 N N . LEU A 1 172 ? 4.984 1.936 11.221 1.00 96.50 172 LEU A N 1
ATOM 1345 C CA . LEU A 1 172 ? 4.162 3.128 11.452 1.00 96.50 172 LEU A CA 1
ATOM 1346 C C . LEU A 1 172 ? 2.796 2.806 12.074 1.00 96.50 172 LEU A C 1
ATOM 1348 O O . LEU A 1 172 ? 2.289 3.579 12.886 1.00 96.50 172 LEU A O 1
ATOM 1352 N N . ARG A 1 173 ? 2.241 1.616 11.819 1.00 94.88 173 ARG A N 1
ATOM 1353 C CA . ARG A 1 173 ? 1.042 1.127 12.514 1.00 94.88 173 ARG A CA 1
ATOM 1354 C C . ARG A 1 173 ? 1.238 1.064 14.027 1.00 94.88 173 ARG A C 1
ATOM 1356 O O . ARG A 1 173 ? 0.308 1.362 14.779 1.00 94.88 173 ARG A O 1
ATOM 1363 N N . ARG A 1 174 ? 2.437 0.685 14.485 1.00 90.94 174 ARG A N 1
ATOM 1364 C CA . ARG A 1 174 ? 2.773 0.675 15.916 1.00 90.94 174 ARG A CA 1
ATOM 1365 C C . ARG A 1 174 ? 2.796 2.098 16.458 1.00 90.94 174 ARG A C 1
ATOM 1367 O O . ARG A 1 174 ? 2.152 2.352 17.466 1.00 90.94 174 ARG A O 1
ATOM 1374 N N . VAL A 1 175 ? 3.420 3.037 15.745 1.00 93.75 175 VAL A N 1
ATOM 1375 C CA . VAL A 1 175 ? 3.427 4.466 16.115 1.00 93.75 175 VAL A CA 1
ATOM 1376 C C . VAL A 1 175 ? 2.000 5.016 16.224 1.00 93.75 175 VAL A C 1
ATOM 1378 O O . VAL A 1 175 ? 1.658 5.660 17.215 1.00 93.75 175 VAL A O 1
ATOM 1381 N N . ARG A 1 176 ? 1.117 4.680 15.273 1.00 94.38 176 ARG A N 1
ATOM 1382 C CA . ARG A 1 176 ? -0.309 5.038 15.339 1.00 94.38 17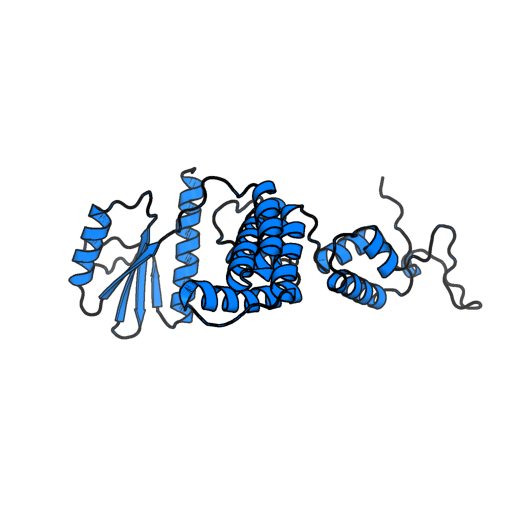6 ARG A CA 1
ATOM 1383 C C . ARG A 1 176 ? -0.968 4.489 16.594 1.00 94.38 176 ARG A C 1
ATOM 1385 O O . ARG A 1 176 ? -1.726 5.202 17.245 1.00 94.38 176 ARG A O 1
ATOM 1392 N N . HIS A 1 177 ? -0.718 3.221 16.912 1.00 88.62 177 HIS A N 1
ATOM 1393 C CA . HIS A 1 177 ? -1.271 2.584 18.101 1.00 88.62 177 HIS A CA 1
ATOM 1394 C C . HIS A 1 177 ? -0.812 3.283 19.391 1.00 88.62 177 HIS A C 1
ATOM 1396 O O . HIS A 1 177 ? -1.646 3.611 20.234 1.00 88.62 177 HIS A O 1
ATOM 1402 N N . GLU A 1 178 ? 0.484 3.579 19.504 1.00 89.69 178 GLU A N 1
ATOM 1403 C CA . GLU A 1 178 ? 1.074 4.310 20.631 1.00 89.69 178 GLU A CA 1
ATOM 1404 C C . GLU A 1 178 ? 0.436 5.693 20.829 1.00 89.69 178 GLU A C 1
ATOM 1406 O O . GLU A 1 178 ? 0.048 6.052 21.942 1.00 89.69 178 GLU A O 1
ATOM 1411 N N . ILE A 1 179 ? 0.282 6.461 19.749 1.00 90.88 179 ILE A N 1
ATOM 1412 C CA . ILE A 1 179 ? -0.285 7.815 19.805 1.00 90.88 179 ILE A CA 1
ATOM 1413 C C . ILE A 1 179 ? -1.779 7.774 20.132 1.00 90.88 179 ILE A C 1
ATOM 1415 O O . ILE A 1 179 ? -2.230 8.476 21.034 1.00 90.88 179 ILE A O 1
ATOM 1419 N N . ALA A 1 180 ? -2.551 6.971 19.396 1.00 86.69 180 ALA A N 1
ATOM 1420 C CA . ALA A 1 180 ? -4.010 7.010 19.455 1.00 86.69 180 ALA A CA 1
ATOM 1421 C C . ALA A 1 180 ? -4.588 6.319 20.697 1.00 86.69 180 ALA A C 1
ATOM 1423 O O . ALA A 1 180 ? -5.611 6.765 21.209 1.00 86.69 180 ALA A O 1
ATOM 1424 N N . HIS A 1 181 ? -3.963 5.232 21.164 1.00 78.81 181 HIS A N 1
ATOM 1425 C CA . HIS A 1 181 ? -4.546 4.374 22.205 1.00 78.81 181 HIS A CA 1
ATOM 1426 C C . HIS A 1 181 ? -3.769 4.385 23.516 1.00 78.81 181 HIS A C 1
ATOM 1428 O O . HIS A 1 181 ? -4.372 4.182 24.566 1.00 78.81 181 HIS A O 1
ATOM 1434 N N . GLN A 1 182 ? -2.456 4.636 23.481 1.00 78.94 182 GLN A N 1
ATOM 1435 C CA . GLN A 1 182 ? -1.628 4.653 24.694 1.00 78.94 182 GLN A CA 1
ATOM 1436 C C . GLN A 1 182 ? -1.344 6.064 25.222 1.00 78.94 182 GLN A C 1
ATOM 1438 O O . GLN A 1 182 ? -0.808 6.206 26.318 1.00 78.94 182 GLN A O 1
ATOM 1443 N N . GLY A 1 183 ? -1.680 7.114 24.461 1.00 80.62 183 GLY A N 1
ATOM 1444 C CA . GLY A 1 183 ? -1.330 8.491 24.821 1.00 80.62 183 GLY A CA 1
ATOM 1445 C C . GLY A 1 183 ? 0.185 8.709 24.904 1.00 80.62 183 GLY A C 1
ATOM 1446 O O . GLY A 1 183 ? 0.654 9.521 25.700 1.00 80.62 183 GLY A O 1
ATOM 1447 N N . SER A 1 184 ? 0.952 7.945 24.121 1.00 84.62 184 SER A N 1
ATOM 1448 C CA . SER A 1 184 ? 2.412 7.937 24.161 1.00 84.62 184 SER A CA 1
ATOM 1449 C C . SER A 1 184 ? 3.006 9.290 23.740 1.00 84.62 184 SER A C 1
ATOM 1451 O O . SER A 1 184 ? 2.515 9.913 22.790 1.00 84.62 184 SER A O 1
ATOM 1453 N N . PRO A 1 185 ? 4.106 9.747 24.373 1.00 87.19 185 PRO A N 1
ATOM 1454 C CA . PRO A 1 185 ? 4.772 10.992 24.009 1.00 87.19 185 PRO A CA 1
ATOM 1455 C C . PRO A 1 185 ? 5.623 10.876 22.734 1.00 87.19 185 PRO A C 1
ATOM 1457 O O . PRO A 1 185 ? 6.325 11.831 22.411 1.00 87.19 185 PRO A O 1
ATOM 1460 N N . ILE A 1 186 ? 5.572 9.764 21.992 1.00 92.38 186 ILE A N 1
ATOM 1461 C CA . ILE A 1 186 ? 6.267 9.632 20.702 1.00 92.38 186 ILE A CA 1
ATOM 1462 C C . ILE A 1 186 ? 5.840 10.766 19.762 1.00 92.38 186 ILE A C 1
ATOM 1464 O O . ILE A 1 186 ? 4.651 11.055 19.620 1.00 92.38 186 ILE A O 1
ATOM 1468 N N . GLU A 1 187 ? 6.827 11.405 19.139 1.00 93.44 187 GLU A N 1
ATOM 1469 C CA . GLU A 1 187 ? 6.635 12.399 18.084 1.00 93.44 187 GLU A CA 1
ATOM 1470 C C . GLU A 1 187 ? 7.050 11.764 16.751 1.00 93.44 187 GLU A C 1
ATOM 1472 O O . GLU A 1 187 ? 8.231 11.452 16.574 1.00 93.44 187 GLU A O 1
ATOM 1477 N N . PRO A 1 188 ? 6.103 11.531 15.827 1.00 94.88 188 PRO A N 1
ATOM 1478 C CA . PRO A 1 188 ? 6.410 11.084 14.473 1.00 94.88 188 PRO A CA 1
ATOM 1479 C C . PRO A 1 188 ? 7.291 12.091 13.744 1.00 94.88 188 PRO A C 1
ATOM 1481 O O . PRO A 1 188 ? 7.133 13.302 13.915 1.00 94.88 188 PRO A O 1
ATOM 1484 N N . SER A 1 189 ? 8.188 11.598 12.895 1.00 96.75 189 SER A N 1
ATOM 1485 C CA . SER A 1 189 ? 9.000 12.478 12.062 1.00 96.75 189 SER A CA 1
ATOM 1486 C C . SER A 1 189 ? 8.185 13.048 10.894 1.00 96.75 189 SER A C 1
ATOM 1488 O O . SER A 1 189 ? 7.207 12.449 10.440 1.00 96.75 189 SER A O 1
ATOM 1490 N N . ASN A 1 190 ? 8.621 14.189 10.352 1.00 96.56 190 ASN A N 1
ATOM 1491 C CA . ASN A 1 190 ? 8.045 14.736 9.119 1.00 96.56 190 ASN A CA 1
ATOM 1492 C C . ASN A 1 190 ? 8.216 13.768 7.941 1.00 96.56 190 ASN A C 1
ATOM 1494 O O . ASN A 1 190 ? 7.403 13.756 7.023 1.00 96.56 190 ASN A O 1
ATOM 1498 N N . GLU A 1 191 ? 9.277 12.962 7.964 1.00 96.81 191 GLU A N 1
ATOM 1499 C CA . GLU A 1 191 ? 9.533 11.953 6.944 1.00 96.81 191 GLU A CA 1
ATOM 1500 C C . GLU A 1 191 ? 8.465 10.854 6.976 1.00 96.81 191 GLU A C 1
ATOM 1502 O O . GLU A 1 191 ? 7.944 10.485 5.931 1.00 96.81 191 GLU A O 1
ATOM 1507 N N . ASP A 1 192 ? 8.070 10.390 8.164 1.00 97.06 192 ASP A N 1
ATOM 1508 C CA . ASP A 1 192 ? 7.011 9.385 8.311 1.00 97.06 192 ASP A CA 1
ATOM 1509 C C . ASP A 1 192 ? 5.652 9.918 7.863 1.00 97.06 192 ASP A C 1
ATOM 1511 O O . ASP A 1 192 ? 4.893 9.212 7.202 1.00 97.06 192 ASP A O 1
ATOM 1515 N N . VAL A 1 193 ? 5.352 11.177 8.192 1.00 98.00 193 VAL A N 1
ATOM 1516 C CA . VAL A 1 193 ? 4.132 11.848 7.726 1.00 98.00 193 VAL A CA 1
ATOM 1517 C C . VAL A 1 193 ? 4.145 11.990 6.209 1.00 98.00 193 VAL A C 1
ATOM 1519 O O . VAL A 1 193 ? 3.157 11.641 5.565 1.00 98.00 193 VAL A O 1
ATOM 1522 N N . SER A 1 194 ? 5.253 12.468 5.638 1.00 97.31 194 SER A N 1
ATOM 1523 C CA . SER A 1 194 ? 5.392 12.647 4.189 1.00 97.31 194 SER A CA 1
ATOM 1524 C C . SER A 1 194 ? 5.261 11.308 3.470 1.00 97.31 194 SER A C 1
ATOM 1526 O O . SER A 1 194 ? 4.488 11.197 2.529 1.00 97.31 194 SER A O 1
ATOM 1528 N N . PHE A 1 195 ? 5.900 10.256 3.989 1.00 97.50 195 PHE A N 1
ATOM 1529 C CA . PHE A 1 195 ? 5.774 8.902 3.461 1.00 97.50 195 PHE A CA 1
ATOM 1530 C C . PHE A 1 195 ? 4.319 8.407 3.453 1.00 97.50 195 PHE A C 1
ATOM 1532 O O . PHE A 1 195 ? 3.855 7.911 2.428 1.00 97.50 195 PHE A O 1
ATOM 1539 N N . LEU A 1 196 ? 3.583 8.562 4.564 1.00 98.06 196 LEU A N 1
ATOM 1540 C CA . LEU A 1 196 ? 2.166 8.173 4.645 1.00 98.06 196 LEU A CA 1
ATOM 1541 C C . LEU A 1 196 ? 1.292 8.957 3.660 1.00 98.06 196 LEU A C 1
ATOM 1543 O O . LEU A 1 196 ? 0.390 8.389 3.049 1.00 98.06 196 LEU A O 1
ATOM 1547 N N . VAL A 1 197 ? 1.553 10.254 3.512 1.00 97.69 197 VAL A N 1
ATOM 1548 C CA . VAL A 1 197 ? 0.844 11.120 2.567 1.00 97.69 197 VAL A CA 1
ATOM 1549 C C . VAL A 1 197 ? 1.116 10.690 1.128 1.00 97.69 197 VAL A C 1
ATOM 1551 O O . VAL A 1 197 ? 0.171 10.492 0.367 1.00 97.69 197 VAL A O 1
ATOM 1554 N N . ASP A 1 198 ? 2.379 10.494 0.764 1.00 96.12 198 ASP A N 1
ATOM 1555 C CA . ASP A 1 198 ? 2.778 10.166 -0.603 1.00 96.12 198 ASP A CA 1
ATOM 1556 C C . AS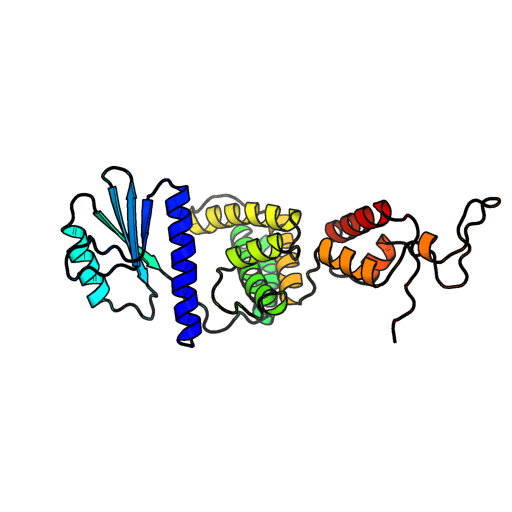P A 1 198 ? 2.223 8.809 -1.037 1.00 96.12 198 ASP A C 1
ATOM 1558 O O . ASP A 1 198 ? 1.676 8.675 -2.133 1.00 96.12 198 ASP A O 1
ATOM 1562 N N . ILE A 1 199 ? 2.303 7.790 -0.176 1.00 96.56 199 ILE A N 1
ATOM 1563 C CA . ILE A 1 199 ? 1.747 6.471 -0.493 1.00 96.56 199 ILE A CA 1
ATOM 1564 C C . ILE A 1 199 ? 0.213 6.494 -0.552 1.00 96.56 199 ILE A C 1
ATOM 1566 O O . ILE A 1 199 ? -0.358 5.894 -1.461 1.00 96.56 199 ILE A O 1
ATOM 1570 N N . ALA A 1 200 ? -0.456 7.245 0.333 1.00 96.12 200 ALA A N 1
ATOM 1571 C CA . ALA A 1 200 ? -1.908 7.408 0.290 1.00 96.12 200 ALA A CA 1
ATOM 1572 C C . ALA A 1 200 ? -2.368 8.068 -1.017 1.00 96.12 200 ALA A C 1
ATOM 1574 O O . ALA A 1 200 ? -3.310 7.591 -1.645 1.00 96.12 200 ALA A O 1
ATOM 1575 N N . LYS A 1 201 ? -1.684 9.129 -1.460 1.00 94.75 201 LYS A N 1
ATOM 1576 C CA . LYS A 1 201 ? -2.002 9.808 -2.722 1.00 94.75 201 LYS A CA 1
ATOM 1577 C C . LYS A 1 201 ? -1.829 8.890 -3.923 1.00 94.75 201 LYS A C 1
ATOM 1579 O O . LYS A 1 201 ? -2.763 8.762 -4.706 1.00 94.75 201 LYS A O 1
ATOM 1584 N N . ARG A 1 202 ? -0.681 8.207 -4.030 1.00 94.00 202 ARG A N 1
ATOM 1585 C CA . ARG A 1 202 ? -0.408 7.266 -5.131 1.00 94.00 202 ARG A CA 1
ATOM 1586 C C . ARG A 1 202 ? -1.438 6.139 -5.185 1.00 94.00 202 ARG A C 1
ATOM 1588 O O . ARG A 1 202 ? -1.935 5.820 -6.258 1.00 94.00 202 ARG A O 1
ATOM 1595 N N . MET A 1 203 ? -1.799 5.562 -4.038 1.00 93.12 203 MET A N 1
ATOM 1596 C CA . MET A 1 203 ? -2.829 4.519 -3.975 1.00 93.12 203 MET A CA 1
ATOM 1597 C C . MET A 1 203 ? -4.214 5.054 -4.360 1.00 93.12 203 MET A C 1
ATOM 1599 O O . MET A 1 203 ? -4.937 4.397 -5.100 1.00 93.12 203 MET A O 1
ATOM 1603 N N . ALA A 1 204 ? -4.589 6.244 -3.888 1.00 91.19 204 ALA A N 1
ATOM 1604 C CA . ALA A 1 204 ? -5.898 6.826 -4.177 1.00 91.19 204 ALA A CA 1
ATOM 1605 C C . ALA A 1 204 ? -6.059 7.311 -5.625 1.00 91.19 204 ALA A C 1
ATOM 1607 O O . ALA A 1 204 ? -7.185 7.379 -6.104 1.00 91.19 204 ALA A O 1
ATOM 1608 N N . SER A 1 205 ? -4.966 7.650 -6.313 1.00 89.31 205 SER A N 1
ATOM 1609 C CA . SER A 1 205 ? -4.984 8.031 -7.730 1.00 89.31 205 SER A CA 1
ATOM 1610 C C . SER A 1 205 ? -4.766 6.858 -8.691 1.00 89.31 205 SER A C 1
ATOM 1612 O O . SER A 1 205 ? -4.736 7.077 -9.901 1.00 89.31 205 SER A O 1
ATOM 1614 N N . GLY A 1 206 ? -4.574 5.634 -8.182 1.00 88.44 206 GLY A N 1
ATOM 1615 C CA . GLY A 1 206 ? -4.224 4.470 -9.003 1.00 88.44 206 GLY A CA 1
ATOM 1616 C C . GLY A 1 206 ? -2.813 4.541 -9.605 1.00 88.44 206 GLY A C 1
ATOM 1617 O O . GLY A 1 206 ? -2.518 3.843 -10.566 1.00 88.44 206 GLY A O 1
ATOM 1618 N N . GLN A 1 207 ? -1.940 5.389 -9.057 1.00 90.75 207 GLN A N 1
ATOM 1619 C CA . GLN A 1 207 ? -0.560 5.607 -9.512 1.00 90.75 207 GLN A CA 1
ATOM 1620 C C . GLN A 1 207 ? 0.476 4.951 -8.585 1.00 90.75 207 GLN A C 1
ATOM 1622 O O . GLN A 1 207 ? 1.656 5.311 -8.589 1.00 90.75 207 GLN A O 1
ATOM 1627 N N . TYR A 1 208 ? 0.036 4.021 -7.738 1.00 94.25 208 TYR A N 1
ATOM 1628 C CA . TYR A 1 208 ? 0.932 3.150 -6.996 1.00 94.25 208 TYR A CA 1
ATOM 1629 C C . TYR A 1 208 ? 1.286 1.951 -7.875 1.00 94.25 208 TYR A C 1
ATOM 1631 O O . TYR A 1 208 ? 0.402 1.183 -8.247 1.00 94.25 208 TYR A O 1
ATOM 1639 N N . PHE A 1 209 ? 2.576 1.793 -8.156 1.00 92.81 209 PHE A N 1
ATOM 1640 C CA . PHE A 1 209 ? 3.133 0.667 -8.897 1.00 92.81 209 PHE A CA 1
ATOM 1641 C C . PHE A 1 209 ? 4.190 -0.007 -8.032 1.00 92.81 209 PHE A C 1
ATOM 1643 O O . PHE A 1 209 ? 5.084 0.673 -7.513 1.00 92.81 209 PHE A O 1
ATOM 1650 N N . SER A 1 210 ? 4.061 -1.320 -7.860 1.00 94.69 210 SER A N 1
ATOM 1651 C CA . SER A 1 210 ? 5.085 -2.142 -7.216 1.00 94.69 210 SER A CA 1
ATOM 1652 C C . SER A 1 210 ? 6.261 -2.407 -8.159 1.00 94.69 210 SER A C 1
ATOM 1654 O O . SER A 1 210 ? 6.179 -2.197 -9.374 1.00 94.69 210 SER A O 1
ATOM 1656 N N . VAL A 1 211 ? 7.361 -2.908 -7.600 1.00 95.62 211 VAL A N 1
ATOM 1657 C CA . VAL A 1 211 ? 8.489 -3.440 -8.371 1.00 95.62 211 VAL A CA 1
ATOM 1658 C C . VAL A 1 211 ? 8.020 -4.538 -9.329 1.00 95.62 211 VAL A C 1
ATOM 1660 O O . VAL A 1 211 ? 8.406 -4.523 -10.496 1.00 95.62 211 VAL A O 1
ATOM 1663 N N . ASP A 1 212 ? 7.153 -5.440 -8.870 1.00 91.81 212 ASP A N 1
ATOM 1664 C CA . ASP A 1 212 ? 6.651 -6.556 -9.676 1.00 91.81 212 ASP A CA 1
ATOM 1665 C C . ASP A 1 212 ? 5.775 -6.068 -10.841 1.00 91.81 212 ASP A C 1
ATOM 1667 O O . ASP A 1 212 ? 5.939 -6.545 -11.966 1.00 91.81 212 ASP A O 1
ATOM 1671 N N . ASP A 1 213 ? 4.906 -5.074 -10.609 1.00 91.69 213 ASP A N 1
ATOM 1672 C CA . ASP A 1 213 ? 4.082 -4.458 -11.661 1.00 91.69 213 ASP A CA 1
ATOM 1673 C C . ASP A 1 213 ? 4.972 -3.840 -12.753 1.00 91.69 213 ASP A C 1
ATOM 1675 O O . ASP A 1 213 ? 4.761 -4.075 -13.946 1.00 91.69 213 ASP A O 1
ATOM 1679 N N . MET A 1 214 ? 5.998 -3.082 -12.349 1.00 96.31 214 MET A N 1
ATOM 1680 C CA . MET A 1 214 ? 6.924 -2.416 -13.272 1.00 96.31 214 MET A CA 1
ATOM 1681 C C . MET A 1 214 ? 7.773 -3.412 -14.065 1.00 96.31 214 MET A C 1
ATOM 1683 O O . MET A 1 214 ? 7.922 -3.266 -15.279 1.00 96.31 214 MET A O 1
ATOM 1687 N N . VAL A 1 215 ? 8.312 -4.444 -13.407 1.00 96.12 215 VAL A N 1
ATOM 1688 C CA . VAL A 1 215 ? 9.092 -5.498 -14.073 1.00 96.12 215 VAL A CA 1
ATOM 1689 C C . VAL A 1 215 ? 8.212 -6.283 -15.043 1.00 96.12 215 VAL A C 1
ATOM 1691 O O . VAL A 1 215 ? 8.630 -6.527 -16.173 1.00 96.12 215 VAL A O 1
ATOM 1694 N N . SER A 1 216 ? 6.990 -6.649 -14.642 1.00 93.44 216 SER A N 1
ATOM 1695 C CA . SER A 1 216 ? 6.056 -7.368 -15.513 1.00 93.44 216 SER A CA 1
ATOM 1696 C C . SER A 1 216 ? 5.705 -6.547 -16.751 1.00 93.44 216 SER A C 1
ATOM 1698 O O . SER A 1 216 ? 5.802 -7.058 -17.865 1.00 93.44 216 SER A O 1
ATOM 1700 N N . TRP A 1 217 ? 5.348 -5.271 -16.573 1.00 95.25 217 TRP A N 1
ATOM 1701 C CA . TRP A 1 217 ? 5.060 -4.366 -17.686 1.00 95.25 217 TRP A CA 1
ATOM 1702 C C . TRP A 1 217 ? 6.255 -4.245 -18.639 1.00 95.25 217 TRP A C 1
ATOM 1704 O O . TRP A 1 217 ? 6.100 -4.369 -19.856 1.00 95.25 217 TRP A O 1
ATOM 1714 N N . PHE A 1 218 ? 7.460 -4.064 -18.092 1.00 96.69 218 PHE A N 1
ATOM 1715 C CA . PHE A 1 218 ? 8.661 -3.885 -18.898 1.00 96.69 218 PHE A CA 1
ATOM 1716 C C . PHE A 1 218 ? 8.973 -5.145 -19.707 1.00 96.69 218 PHE A C 1
ATOM 1718 O O . PHE A 1 218 ? 9.210 -5.068 -20.909 1.00 96.69 218 PHE A O 1
ATOM 1725 N N . LEU A 1 219 ? 8.916 -6.322 -19.081 1.00 94.56 219 LEU A N 1
ATOM 1726 C CA . LEU A 1 219 ? 9.156 -7.593 -19.762 1.00 94.56 219 LEU A CA 1
ATOM 1727 C C . LEU A 1 219 ? 8.065 -7.940 -20.776 1.00 94.56 219 LEU A C 1
ATOM 1729 O O . LEU A 1 219 ? 8.334 -8.712 -21.693 1.00 94.56 219 LEU A O 1
ATOM 1733 N N . ASP A 1 220 ? 6.861 -7.381 -20.670 1.00 94.38 220 ASP A N 1
ATOM 1734 C CA . ASP A 1 220 ? 5.831 -7.509 -21.702 1.00 94.38 220 ASP A CA 1
ATOM 1735 C C . ASP A 1 220 ? 6.121 -6.621 -22.923 1.00 94.38 220 ASP A C 1
ATOM 1737 O O . ASP A 1 220 ? 5.851 -7.040 -24.054 1.00 94.38 220 ASP A O 1
ATOM 1741 N N . ALA A 1 221 ? 6.727 -5.446 -22.717 1.00 92.88 221 ALA A N 1
ATOM 1742 C CA . ALA A 1 221 ? 7.011 -4.451 -23.754 1.00 92.88 221 ALA A CA 1
ATOM 1743 C C . ALA A 1 221 ? 8.409 -4.567 -24.399 1.00 92.88 221 ALA A C 1
ATOM 1745 O O . ALA A 1 221 ? 8.572 -4.213 -25.569 1.00 92.88 221 ALA A O 1
ATOM 1746 N N . TYR A 1 222 ? 9.400 -5.096 -23.683 1.00 94.25 222 TYR A N 1
ATOM 1747 C CA . TYR A 1 222 ? 10.807 -5.144 -24.090 1.00 94.25 222 TYR A CA 1
ATOM 1748 C C . TYR A 1 222 ? 11.371 -6.570 -24.050 1.00 94.25 222 TYR A C 1
ATOM 1750 O O . TYR A 1 222 ? 10.816 -7.472 -23.418 1.00 94.25 222 TYR A O 1
ATOM 1758 N N . GLU A 1 223 ? 12.464 -6.802 -24.777 1.00 92.88 223 GLU A N 1
ATOM 1759 C CA . GLU A 1 223 ? 13.147 -8.094 -24.863 1.00 92.88 223 GLU A CA 1
ATOM 1760 C C . GLU A 1 223 ? 14.673 -7.944 -24.898 1.00 92.88 223 GLU A C 1
ATOM 1762 O O . GLU A 1 223 ? 15.195 -6.907 -25.312 1.00 92.88 223 GLU A O 1
ATOM 1767 N N . ASP A 1 224 ? 15.375 -8.999 -24.475 1.00 92.19 224 ASP A N 1
ATOM 1768 C CA . ASP A 1 224 ? 16.825 -9.125 -24.614 1.00 92.19 224 ASP A CA 1
ATOM 1769 C C . ASP A 1 224 ? 17.211 -9.128 -26.113 1.00 92.19 224 ASP A C 1
ATOM 1771 O O . ASP A 1 224 ? 16.699 -9.960 -26.879 1.00 92.19 224 ASP A O 1
ATOM 1775 N N . PRO A 1 225 ? 18.123 -8.235 -26.550 1.00 90.75 225 PRO A N 1
ATOM 1776 C CA . PRO A 1 225 ? 18.682 -8.215 -27.898 1.00 90.75 225 PRO A CA 1
ATOM 1777 C C . PRO A 1 225 ? 19.149 -9.585 -28.403 1.00 90.75 225 PRO A C 1
ATOM 1779 O O . PRO A 1 225 ? 18.993 -9.871 -29.591 1.00 90.75 225 PRO A O 1
ATOM 1782 N N . ALA A 1 226 ? 19.650 -10.457 -27.521 1.00 87.94 226 ALA A N 1
ATOM 1783 C CA . ALA A 1 226 ? 20.097 -11.814 -27.834 1.00 87.94 226 ALA A CA 1
ATOM 1784 C C . ALA A 1 226 ? 19.039 -12.666 -28.549 1.00 87.94 226 ALA A C 1
ATOM 1786 O O . ALA A 1 226 ? 19.380 -13.587 -29.294 1.00 87.94 226 ALA A O 1
ATOM 1787 N N . ASN A 1 227 ? 17.756 -12.367 -28.330 1.00 86.62 227 ASN A N 1
ATOM 1788 C CA . ASN A 1 227 ? 16.652 -13.146 -28.880 1.00 86.62 227 ASN A CA 1
ATOM 1789 C C . ASN A 1 227 ? 16.315 -12.780 -30.331 1.00 86.62 227 ASN A C 1
ATOM 1791 O O . ASN A 1 227 ? 15.721 -13.598 -31.036 1.00 86.62 227 ASN A O 1
ATOM 1795 N N . GLN A 1 228 ? 16.657 -11.570 -30.790 1.00 83.00 228 GLN A N 1
ATOM 1796 C CA . GLN A 1 228 ? 16.219 -11.068 -32.100 1.00 83.00 228 GLN A CA 1
ATOM 1797 C C . GLN A 1 228 ? 17.335 -10.462 -32.955 1.00 83.00 228 GLN A C 1
ATOM 1799 O O . GLN A 1 228 ? 17.192 -10.412 -34.179 1.00 83.00 228 GLN A O 1
ATOM 1804 N N . LEU A 1 229 ? 18.433 -10.002 -32.351 1.00 85.56 229 LEU A N 1
ATOM 1805 C CA . LEU A 1 229 ? 19.501 -9.308 -33.061 1.00 85.56 229 LEU A CA 1
ATOM 1806 C C . LEU A 1 229 ? 20.712 -10.215 -33.309 1.00 85.56 229 LEU A C 1
ATOM 1808 O O . LEU A 1 229 ? 21.105 -10.999 -32.442 1.00 85.56 229 LEU A O 1
ATOM 1812 N N . PRO A 1 230 ? 21.350 -10.111 -34.489 1.00 83.69 230 PRO A N 1
ATOM 1813 C CA . PRO A 1 230 ? 22.593 -10.816 -34.750 1.00 83.69 230 PRO A CA 1
ATOM 1814 C C . PRO A 1 230 ? 23.727 -10.228 -33.899 1.00 83.69 230 PRO A C 1
ATOM 1816 O O . PRO A 1 230 ? 23.846 -9.009 -33.751 1.00 83.69 230 PRO A O 1
ATOM 1819 N N . TYR A 1 231 ? 24.574 -11.112 -33.371 1.00 85.44 231 TYR A N 1
ATOM 1820 C CA . TYR A 1 231 ? 25.767 -10.756 -32.604 1.00 85.44 231 TYR A CA 1
ATOM 1821 C C . TYR A 1 231 ? 27.004 -10.738 -33.508 1.00 85.44 231 TYR A C 1
ATOM 1823 O O . TYR A 1 231 ? 27.294 -11.736 -34.176 1.00 85.44 231 TYR A O 1
ATOM 1831 N N . ASP A 1 232 ? 27.749 -9.633 -33.511 1.00 85.00 232 ASP A N 1
ATOM 1832 C CA . ASP A 1 232 ? 29.048 -9.546 -34.178 1.00 85.00 232 ASP A CA 1
ATOM 1833 C C . ASP A 1 232 ? 30.178 -9.784 -33.168 1.00 85.00 232 ASP A C 1
ATOM 1835 O O . ASP A 1 232 ? 30.482 -8.942 -32.324 1.00 85.00 232 ASP A O 1
ATOM 1839 N N . GLY A 1 233 ? 30.831 -10.945 -33.272 1.00 79.25 233 GLY A N 1
ATOM 1840 C CA . GLY A 1 233 ? 31.958 -11.309 -32.413 1.00 79.25 233 GLY A CA 1
ATOM 1841 C C . GLY A 1 233 ? 33.268 -10.570 -32.712 1.00 79.25 233 GLY A C 1
ATOM 1842 O O . GLY A 1 233 ? 34.192 -10.671 -31.908 1.00 79.25 233 GLY A O 1
ATOM 1843 N N . ALA A 1 234 ? 33.379 -9.857 -33.837 1.00 79.75 234 ALA A N 1
ATOM 1844 C CA . ALA A 1 234 ? 34.553 -9.048 -34.162 1.00 79.75 234 ALA A CA 1
ATOM 1845 C C . ALA A 1 234 ? 34.508 -7.669 -33.483 1.00 79.75 234 ALA A C 1
ATOM 1847 O O . ALA A 1 234 ? 35.542 -7.197 -33.010 1.00 79.75 234 ALA A O 1
ATOM 1848 N N . GLU A 1 235 ? 33.326 -7.052 -33.406 1.00 77.44 235 GLU A N 1
ATOM 1849 C CA . GLU A 1 235 ? 33.100 -5.775 -32.707 1.00 77.44 235 GLU A CA 1
ATOM 1850 C C . GLU A 1 235 ? 32.655 -5.960 -31.248 1.00 77.44 235 GLU A C 1
ATOM 1852 O O . GLU A 1 235 ? 32.827 -5.059 -30.430 1.00 77.44 235 GLU A O 1
ATOM 1857 N N . GLY A 1 236 ? 32.148 -7.147 -30.899 1.00 78.00 236 GLY A N 1
ATOM 1858 C CA . GLY A 1 236 ? 31.764 -7.513 -29.538 1.00 78.00 236 GLY A CA 1
ATOM 1859 C C . GLY A 1 236 ? 30.394 -6.981 -29.111 1.00 78.00 236 GLY A C 1
ATOM 1860 O O . GLY A 1 236 ? 30.244 -6.604 -27.951 1.00 78.00 236 GLY A O 1
ATOM 1861 N N . GLY A 1 237 ? 29.399 -6.956 -30.008 1.00 83.06 237 GLY A N 1
ATOM 1862 C CA . GLY A 1 237 ? 28.075 -6.394 -29.707 1.00 83.06 237 GLY A CA 1
ATOM 1863 C C . GLY A 1 237 ? 26.941 -6.827 -30.644 1.00 83.06 237 GLY A C 1
ATOM 1864 O O . GLY A 1 237 ? 27.164 -7.466 -31.675 1.00 83.06 237 GLY A O 1
ATOM 1865 N N . TYR A 1 238 ? 25.709 -6.475 -30.262 1.00 85.69 238 TYR A N 1
ATOM 1866 C CA . TYR A 1 238 ? 24.508 -6.671 -31.078 1.00 85.69 238 TYR A CA 1
ATOM 1867 C C . TYR A 1 238 ? 24.341 -5.557 -32.110 1.00 85.69 238 TYR A C 1
ATOM 1869 O O . TYR A 1 238 ? 24.671 -4.398 -31.864 1.00 85.69 238 TYR A O 1
ATOM 1877 N N . GLN A 1 239 ? 23.799 -5.915 -33.271 1.00 83.38 239 GLN A N 1
ATOM 1878 C CA . GLN A 1 239 ? 23.576 -4.977 -34.368 1.00 83.38 239 GLN A CA 1
ATOM 1879 C C . GLN A 1 239 ? 22.141 -4.435 -34.324 1.00 83.38 239 GLN A C 1
ATOM 1881 O O . GLN A 1 239 ? 21.196 -5.104 -34.750 1.00 83.38 239 GLN A O 1
ATOM 1886 N N . TYR A 1 240 ? 21.980 -3.214 -33.814 1.00 83.31 240 TYR A N 1
ATOM 1887 C CA . TYR A 1 240 ? 20.693 -2.523 -33.702 1.00 83.31 240 TYR A CA 1
ATOM 1888 C C . TYR A 1 240 ? 20.310 -1.861 -35.037 1.00 83.31 240 TYR A C 1
ATOM 1890 O O . TYR A 1 240 ? 21.083 -1.093 -35.605 1.00 83.31 240 TYR A O 1
ATOM 1898 N N . GLN A 1 241 ? 19.118 -2.164 -35.564 1.00 71.56 241 GLN A N 1
ATOM 1899 C CA . GLN A 1 241 ? 18.629 -1.633 -36.853 1.00 71.56 241 GLN A CA 1
ATOM 1900 C C . GLN A 1 241 ? 17.557 -0.530 -36.709 1.00 71.56 241 GLN A C 1
ATOM 1902 O O . GLN A 1 241 ? 17.054 -0.039 -37.719 1.00 71.56 241 GLN A O 1
ATOM 1907 N N . GLY A 1 242 ? 17.193 -0.148 -35.480 1.00 71.56 242 GLY A N 1
ATOM 1908 C CA . GLY A 1 242 ? 16.120 0.805 -35.161 1.00 71.56 242 GLY A CA 1
ATOM 1909 C C . GLY A 1 242 ? 16.370 1.536 -33.838 1.00 71.56 242 GLY A C 1
ATOM 1910 O O . GLY A 1 242 ? 17.527 1.715 -33.467 1.00 71.56 242 GLY A O 1
ATOM 1911 N N . ASP A 1 243 ? 15.303 1.940 -33.137 1.00 72.44 243 ASP A N 1
ATOM 1912 C CA . ASP A 1 243 ? 15.419 2.572 -31.816 1.00 72.44 243 ASP A CA 1
ATOM 1913 C C . ASP A 1 243 ? 15.912 1.550 -30.771 1.00 72.44 243 ASP A C 1
ATOM 1915 O O . ASP A 1 243 ? 15.359 0.454 -30.634 1.00 72.44 243 ASP A O 1
ATOM 1919 N N . GLY A 1 244 ? 17.003 1.899 -30.088 1.00 76.38 244 GLY A N 1
ATOM 1920 C CA . GLY A 1 244 ? 17.701 1.079 -29.099 1.00 76.38 244 GLY A CA 1
ATOM 1921 C C . GLY A 1 244 ? 19.231 1.266 -29.153 1.00 76.38 244 GLY A C 1
ATOM 1922 O O . GLY A 1 244 ? 19.738 1.893 -30.089 1.00 76.38 244 GLY A O 1
ATOM 1923 N N . PRO A 1 245 ? 19.982 0.716 -28.182 1.00 90.44 245 PRO A N 1
ATOM 1924 C CA . PRO A 1 245 ? 19.493 0.004 -26.998 1.00 90.44 245 PRO A CA 1
ATOM 1925 C C . PRO A 1 245 ? 18.747 0.931 -26.027 1.00 90.44 245 PRO A C 1
ATOM 1927 O O . PRO A 1 245 ? 19.066 2.112 -25.920 1.00 90.44 245 PRO A O 1
ATOM 1930 N N . TYR A 1 246 ? 17.739 0.392 -25.343 1.00 93.19 246 TYR A N 1
ATOM 1931 C CA . TYR A 1 246 ? 17.016 1.085 -24.278 1.00 93.19 246 TYR A CA 1
ATOM 1932 C C . TYR A 1 246 ? 17.618 0.755 -22.912 1.00 93.19 246 TYR A C 1
ATOM 1934 O O . TYR A 1 246 ? 17.922 -0.408 -22.632 1.00 93.19 246 TYR A O 1
ATOM 1942 N N . ASP A 1 247 ? 17.725 1.772 -22.059 1.00 94.06 247 ASP A N 1
ATOM 1943 C CA . ASP A 1 247 ? 18.073 1.626 -20.649 1.00 94.06 247 ASP A CA 1
ATOM 1944 C C . ASP A 1 247 ? 16.805 1.426 -19.804 1.00 94.06 247 ASP A C 1
ATOM 1946 O O . ASP A 1 247 ? 15.818 2.155 -19.943 1.00 94.06 247 ASP A O 1
ATOM 1950 N N . ALA A 1 248 ? 16.818 0.417 -18.930 1.00 95.88 248 ALA A N 1
ATOM 1951 C CA . ALA A 1 248 ? 15.654 0.079 -18.119 1.00 95.88 248 ALA A CA 1
ATOM 1952 C C . ALA A 1 248 ? 15.302 1.168 -17.090 1.00 95.88 248 ALA A C 1
ATOM 1954 O O . ALA A 1 248 ? 14.122 1.387 -16.832 1.00 95.88 248 ALA A O 1
ATOM 1955 N N . ASP A 1 249 ? 16.288 1.856 -16.505 1.00 96.19 249 ASP A N 1
ATOM 1956 C CA . ASP A 1 249 ? 16.043 2.922 -15.524 1.00 96.19 249 ASP A CA 1
ATOM 1957 C C . ASP A 1 249 ? 15.408 4.141 -16.207 1.00 96.19 249 ASP A C 1
ATOM 1959 O O . ASP A 1 249 ? 14.409 4.663 -15.710 1.00 96.19 249 ASP A O 1
ATOM 1963 N N . GLU A 1 250 ? 15.912 4.544 -17.378 1.00 95.62 250 GLU A N 1
ATOM 1964 C CA . GLU A 1 250 ? 15.347 5.651 -18.162 1.00 95.62 250 GLU A CA 1
ATOM 1965 C C . GLU A 1 250 ? 13.895 5.381 -18.578 1.00 95.62 250 GLU A C 1
ATOM 1967 O O . GLU A 1 250 ? 13.014 6.205 -18.319 1.00 95.62 250 GLU A O 1
ATOM 1972 N N . VAL A 1 251 ? 13.624 4.203 -19.149 1.00 96.38 251 VAL A N 1
ATOM 1973 C CA . VAL A 1 251 ? 12.274 3.821 -19.593 1.00 96.38 251 VAL A CA 1
ATOM 1974 C C . VAL A 1 251 ? 11.301 3.739 -18.417 1.00 96.38 251 VAL A C 1
ATOM 1976 O O . VAL A 1 251 ? 10.185 4.250 -18.503 1.00 96.38 251 VAL A O 1
ATOM 1979 N N . LEU A 1 252 ? 11.706 3.127 -17.298 1.00 97.31 252 LEU A N 1
ATOM 1980 C CA . LEU A 1 252 ? 10.841 3.018 -16.122 1.00 97.31 252 LEU A CA 1
ATOM 1981 C C . LEU A 1 252 ? 10.527 4.387 -15.507 1.00 97.31 252 LEU A C 1
ATOM 1983 O O . LEU A 1 252 ? 9.404 4.607 -15.059 1.00 97.31 252 LEU A O 1
ATOM 1987 N N . ARG A 1 253 ? 11.485 5.322 -15.493 1.00 97.00 253 ARG A N 1
ATOM 1988 C CA . ARG A 1 253 ? 11.253 6.698 -15.016 1.00 97.00 253 ARG A CA 1
ATOM 1989 C C . ARG A 1 253 ? 10.273 7.463 -15.891 1.00 97.00 253 ARG A C 1
ATOM 1991 O O . ARG A 1 253 ? 9.496 8.257 -15.362 1.00 97.00 253 ARG A O 1
ATOM 1998 N N . GLU A 1 254 ? 10.344 7.261 -17.204 1.00 96.00 254 GLU A N 1
ATOM 1999 C CA . GLU A 1 254 ? 9.448 7.911 -18.156 1.00 96.00 254 GLU A CA 1
ATOM 2000 C C . GLU A 1 254 ? 8.021 7.360 -18.047 1.00 96.00 254 GLU A C 1
ATOM 2002 O O . GLU A 1 254 ? 7.075 8.144 -17.957 1.00 96.00 254 GLU A O 1
ATOM 2007 N N . GLU A 1 255 ? 7.867 6.035 -17.986 1.00 96.44 255 GLU A N 1
ATOM 2008 C CA . GLU A 1 255 ? 6.549 5.393 -17.923 1.00 96.44 255 GLU A CA 1
ATOM 2009 C C . GLU A 1 255 ? 5.881 5.544 -16.547 1.00 96.44 255 GLU A C 1
ATOM 2011 O O . GLU A 1 255 ? 4.669 5.757 -16.454 1.00 96.44 255 GLU A O 1
ATOM 2016 N N . PHE A 1 256 ? 6.657 5.475 -15.460 1.00 95.81 256 PHE A N 1
ATOM 2017 C CA . PHE A 1 256 ? 6.146 5.504 -14.088 1.00 95.81 256 PHE A CA 1
ATOM 2018 C C . PHE A 1 256 ? 6.624 6.745 -13.317 1.00 95.81 256 PHE A C 1
ATOM 2020 O O . PHE A 1 256 ? 7.252 6.619 -12.261 1.00 95.81 256 PHE A O 1
ATOM 2027 N N . PRO A 1 257 ? 6.263 7.971 -13.747 1.00 94.38 257 PRO A N 1
ATOM 2028 C CA . PRO A 1 257 ? 6.777 9.214 -13.159 1.00 94.38 257 PRO A CA 1
ATOM 2029 C C . PRO A 1 257 ? 6.331 9.442 -11.706 1.00 94.38 257 PRO A C 1
ATOM 2031 O O . PRO A 1 257 ? 6.832 10.335 -11.024 1.00 94.38 257 PRO A O 1
ATOM 2034 N N . HIS A 1 258 ? 5.358 8.662 -11.233 1.00 92.38 258 HIS A N 1
ATOM 2035 C CA . HIS A 1 258 ? 4.834 8.711 -9.871 1.00 92.38 258 HIS A CA 1
ATOM 2036 C C . HIS A 1 258 ? 5.294 7.533 -9.004 1.00 92.38 258 HIS A C 1
ATOM 2038 O O . HIS A 1 258 ? 4.974 7.505 -7.815 1.00 92.38 258 HIS A O 1
ATOM 2044 N N . ALA A 1 259 ? 6.022 6.558 -9.556 1.00 92.75 259 ALA A N 1
ATOM 2045 C CA . ALA A 1 259 ? 6.589 5.480 -8.757 1.00 92.75 259 ALA A CA 1
ATOM 2046 C C . ALA A 1 259 ? 7.686 6.012 -7.825 1.00 92.75 259 ALA A C 1
ATOM 2048 O O . ALA A 1 259 ? 8.269 7.077 -8.034 1.00 92.75 259 ALA A O 1
ATOM 2049 N N . SER A 1 260 ? 7.949 5.279 -6.742 1.00 92.25 260 SER A N 1
ATOM 2050 C CA . SER A 1 260 ? 8.995 5.692 -5.811 1.00 92.25 260 SER A CA 1
ATOM 2051 C C . SER A 1 260 ? 10.377 5.501 -6.448 1.00 92.25 260 SER A C 1
ATOM 2053 O O . SER A 1 260 ? 10.631 4.496 -7.110 1.00 92.25 260 SER A O 1
ATOM 2055 N N . GLU A 1 261 ? 11.310 6.415 -6.177 1.00 93.00 261 GLU A N 1
ATOM 2056 C CA . GLU A 1 261 ? 12.715 6.292 -6.606 1.00 93.00 261 GLU A CA 1
ATOM 2057 C C . GLU A 1 261 ? 13.393 5.004 -6.125 1.00 93.00 261 GLU A C 1
ATOM 2059 O O . GLU A 1 261 ? 14.399 4.561 -6.681 1.00 93.00 261 GLU A O 1
ATOM 2064 N N . HIS A 1 262 ? 12.905 4.430 -5.029 1.00 92.69 262 HIS A N 1
ATOM 2065 C CA . HIS A 1 262 ? 13.384 3.144 -4.551 1.00 92.69 262 HIS A CA 1
ATOM 2066 C C . HIS A 1 262 ? 12.873 2.007 -5.440 1.00 92.69 262 HIS A C 1
ATOM 2068 O O . HIS A 1 262 ? 13.685 1.213 -5.908 1.00 92.69 262 HIS A O 1
ATOM 2074 N N . SER A 1 263 ? 11.568 1.980 -5.723 1.00 94.50 263 SER A N 1
ATOM 2075 C CA . SER A 1 263 ? 10.928 0.950 -6.543 1.00 94.50 263 SER A CA 1
ATOM 2076 C C . SER A 1 263 ? 11.446 0.978 -7.987 1.00 94.50 263 SER A C 1
ATOM 2078 O O . SER A 1 263 ? 11.771 -0.074 -8.524 1.00 94.50 263 SER A O 1
ATOM 2080 N N . ILE A 1 264 ? 11.612 2.164 -8.594 1.00 96.88 264 ILE A N 1
ATOM 2081 C CA . ILE A 1 264 ? 12.178 2.313 -9.951 1.00 96.88 264 ILE A CA 1
ATOM 2082 C C . ILE A 1 264 ? 13.581 1.705 -10.014 1.00 96.88 264 ILE A C 1
ATOM 2084 O O . ILE A 1 264 ? 13.853 0.852 -10.854 1.00 96.88 264 ILE A O 1
ATOM 2088 N N . ARG A 1 265 ? 14.467 2.100 -9.090 1.00 96.94 265 ARG A N 1
ATOM 2089 C CA . ARG A 1 265 ? 15.849 1.601 -9.072 1.00 96.94 265 ARG A CA 1
ATOM 2090 C C . ARG A 1 265 ? 15.920 0.105 -8.810 1.00 96.94 265 ARG A C 1
ATOM 2092 O O . ARG A 1 265 ? 16.796 -0.557 -9.356 1.00 96.94 265 ARG A O 1
ATOM 2099 N N . GLU A 1 266 ? 15.038 -0.425 -7.970 1.00 97.38 266 GLU A N 1
ATOM 2100 C CA . GLU A 1 266 ? 14.994 -1.858 -7.692 1.00 97.38 266 GLU A CA 1
ATOM 2101 C C . GLU A 1 266 ? 14.488 -2.655 -8.901 1.00 97.38 266 GLU A C 1
ATOM 2103 O O . GLU A 1 266 ? 15.113 -3.647 -9.273 1.00 97.38 266 GLU A O 1
ATOM 2108 N N . ALA A 1 267 ? 13.438 -2.182 -9.580 1.00 97.56 267 ALA A N 1
ATOM 2109 C CA . ALA A 1 267 ? 12.963 -2.768 -10.831 1.00 97.56 267 ALA A CA 1
ATOM 2110 C C . ALA A 1 267 ? 14.047 -2.720 -11.921 1.00 97.56 267 ALA A C 1
ATOM 2112 O O . ALA A 1 267 ? 14.371 -3.751 -12.513 1.00 97.56 267 ALA A O 1
ATOM 2113 N N . ALA A 1 268 ? 14.693 -1.567 -12.117 1.00 97.69 268 ALA A N 1
ATOM 2114 C CA . ALA A 1 268 ? 15.807 -1.421 -13.051 1.00 97.69 268 ALA A CA 1
ATOM 2115 C C . ALA A 1 268 ? 16.981 -2.345 -12.692 1.00 97.69 268 ALA A C 1
ATOM 2117 O O . ALA A 1 268 ? 17.561 -2.975 -13.569 1.00 97.69 268 ALA A O 1
ATOM 2118 N N . ARG A 1 269 ? 17.312 -2.504 -11.403 1.00 97.62 269 ARG A N 1
ATOM 2119 C CA . ARG A 1 269 ? 18.348 -3.443 -10.942 1.00 97.62 269 ARG A CA 1
ATOM 2120 C C . ARG A 1 269 ? 18.004 -4.891 -11.293 1.00 97.62 269 ARG A C 1
ATOM 2122 O O . ARG A 1 269 ? 18.900 -5.640 -11.679 1.00 97.62 269 ARG A O 1
ATOM 2129 N N . ILE A 1 270 ? 16.743 -5.297 -11.130 1.00 97.38 270 ILE A N 1
ATOM 2130 C CA . ILE A 1 270 ? 16.271 -6.640 -11.499 1.00 97.38 270 ILE A CA 1
ATOM 2131 C C . ILE A 1 270 ? 16.403 -6.841 -13.010 1.00 97.38 270 ILE A C 1
ATOM 2133 O O . ILE A 1 270 ? 17.007 -7.826 -13.433 1.00 97.38 270 ILE A O 1
ATOM 2137 N N . LEU A 1 271 ? 15.915 -5.889 -13.809 1.00 97.44 271 LEU A N 1
ATOM 2138 C CA . LEU A 1 271 ? 15.990 -5.928 -15.271 1.00 97.44 271 LEU A CA 1
ATOM 2139 C C . LEU A 1 271 ? 17.444 -5.949 -15.762 1.00 97.44 271 LEU A C 1
ATOM 2141 O O . LEU A 1 271 ? 17.811 -6.820 -16.542 1.00 97.44 271 LEU A O 1
ATOM 2145 N N . ASN A 1 272 ? 18.314 -5.101 -15.219 1.00 95.50 272 ASN A N 1
ATOM 2146 C CA . ASN A 1 272 ? 19.739 -5.072 -15.564 1.00 95.50 272 ASN A CA 1
ATOM 2147 C C . ASN A 1 272 ? 20.486 -6.356 -15.156 1.00 95.50 272 ASN A C 1
ATOM 2149 O O . ASN A 1 272 ? 21.569 -6.640 -15.665 1.00 95.50 272 ASN A O 1
ATOM 2153 N N . GLY A 1 273 ? 19.916 -7.150 -14.243 1.00 95.44 273 GLY A N 1
ATOM 2154 C CA . GLY A 1 273 ? 20.385 -8.502 -13.938 1.00 95.44 273 GLY A CA 1
ATOM 2155 C C . GLY A 1 273 ? 19.986 -9.550 -14.985 1.00 95.44 273 GLY A C 1
ATOM 2156 O O . GLY A 1 273 ? 20.606 -10.612 -15.029 1.00 95.44 273 GLY A O 1
ATOM 2157 N N . ILE A 1 274 ? 18.972 -9.263 -15.808 1.00 94.44 274 ILE A N 1
ATOM 2158 C CA . ILE A 1 274 ? 18.512 -10.098 -16.926 1.00 94.44 274 ILE A CA 1
ATOM 2159 C C . ILE A 1 274 ? 19.280 -9.731 -18.199 1.00 94.44 274 ILE A C 1
ATOM 2161 O O . ILE A 1 274 ? 19.900 -10.605 -18.797 1.00 94.44 274 ILE A O 1
ATOM 2165 N N . SER A 1 275 ? 19.261 -8.453 -18.588 1.00 92.19 275 SER A N 1
ATOM 2166 C CA . SER A 1 275 ? 19.970 -7.935 -19.762 1.00 92.19 275 SER A CA 1
ATOM 2167 C C . SER A 1 275 ? 20.491 -6.523 -19.511 1.00 92.19 275 SER A C 1
ATOM 2169 O O . SER A 1 275 ? 19.837 -5.724 -18.846 1.00 92.19 275 SER A O 1
ATOM 2171 N N . VAL A 1 276 ? 21.667 -6.220 -20.065 1.00 87.12 276 VAL A N 1
ATOM 2172 C CA . VAL A 1 276 ? 22.296 -4.889 -19.994 1.00 87.12 276 VAL A CA 1
ATOM 2173 C C . VAL A 1 276 ? 21.711 -3.899 -20.998 1.00 87.12 276 VAL A C 1
ATOM 2175 O O . VAL A 1 276 ? 21.748 -2.703 -20.747 1.00 87.12 276 VAL A O 1
ATOM 2178 N N . ASP A 1 277 ? 21.156 -4.410 -22.096 1.00 90.94 277 ASP A N 1
ATOM 2179 C CA . ASP A 1 277 ? 20.544 -3.635 -23.169 1.00 90.94 277 ASP A CA 1
ATOM 2180 C C . ASP A 1 277 ? 19.153 -4.198 -23.461 1.00 90.94 277 ASP A C 1
ATOM 2182 O O . ASP A 1 277 ? 18.924 -5.405 -23.339 1.00 90.94 277 ASP A O 1
ATOM 2186 N N . TRP A 1 278 ? 18.237 -3.347 -23.913 1.00 93.06 278 TRP A N 1
ATOM 2187 C CA . TRP A 1 278 ? 16.878 -3.765 -24.249 1.00 93.06 278 TRP A CA 1
ATOM 2188 C C . TRP A 1 278 ? 16.454 -3.291 -25.631 1.00 93.06 278 TRP A C 1
ATOM 2190 O O . TRP A 1 278 ? 16.845 -2.216 -26.089 1.00 93.06 278 TRP A O 1
ATOM 2200 N N . ILE A 1 279 ? 15.616 -4.087 -26.291 1.00 93.00 279 ILE A N 1
ATOM 2201 C CA . ILE A 1 279 ? 14.895 -3.688 -27.503 1.00 93.00 279 ILE A CA 1
ATOM 2202 C C . ILE A 1 279 ? 13.395 -3.716 -27.248 1.00 93.00 279 ILE A C 1
ATOM 2204 O O . ILE A 1 279 ? 12.892 -4.576 -26.525 1.00 93.00 279 ILE A O 1
ATOM 2208 N N . GLN A 1 280 ? 12.665 -2.788 -27.859 1.00 91.44 280 GLN A N 1
ATOM 2209 C CA . GLN A 1 280 ? 11.210 -2.802 -27.796 1.00 91.44 280 GLN A CA 1
ATOM 2210 C C . GLN A 1 280 ? 10.664 -3.941 -28.663 1.00 91.44 280 GLN A C 1
ATOM 2212 O O . GLN A 1 280 ? 11.065 -4.121 -29.817 1.00 91.44 280 GLN A O 1
ATOM 2217 N N . LYS A 1 281 ? 9.721 -4.714 -28.125 1.00 89.88 281 LYS A N 1
ATOM 2218 C CA . LYS A 1 281 ? 9.043 -5.761 -28.887 1.00 89.88 281 LYS A CA 1
ATOM 2219 C C . LYS A 1 281 ? 8.198 -5.135 -29.999 1.00 89.88 281 LYS A C 1
ATOM 2221 O O . LYS A 1 281 ? 7.556 -4.104 -29.789 1.00 89.88 281 LYS A O 1
ATOM 2226 N N . PRO A 1 282 ? 8.113 -5.770 -31.181 1.00 81.75 282 PRO A N 1
ATOM 2227 C CA . PRO A 1 282 ? 7.183 -5.327 -32.205 1.00 81.75 282 PRO A CA 1
ATOM 2228 C C . PRO A 1 282 ? 5.752 -5.430 -31.665 1.00 81.75 282 PRO A C 1
ATOM 2230 O O . PRO A 1 282 ? 5.323 -6.505 -31.241 1.00 81.75 282 PRO A O 1
ATOM 2233 N N . ASN A 1 283 ? 5.013 -4.315 -31.693 1.00 69.88 283 ASN A N 1
ATOM 2234 C CA . ASN A 1 283 ? 3.612 -4.269 -31.273 1.00 69.88 283 ASN A CA 1
ATOM 2235 C C . ASN A 1 283 ? 2.826 -5.409 -31.941 1.00 69.88 283 ASN A C 1
ATOM 2237 O O . ASN A 1 283 ? 2.669 -5.425 -33.167 1.00 69.88 283 ASN A O 1
ATOM 2241 N N . ARG A 1 284 ? 2.318 -6.356 -31.139 1.00 49.66 284 ARG A N 1
ATOM 2242 C CA . ARG A 1 284 ? 1.354 -7.362 -31.604 1.00 49.66 284 ARG A CA 1
ATOM 2243 C C . ARG A 1 284 ? 0.058 -6.624 -31.946 1.00 49.66 284 ARG A C 1
ATOM 2245 O O . ARG A 1 284 ? -0.730 -6.324 -31.058 1.00 49.66 284 ARG A O 1
ATOM 2252 N N . ARG A 1 285 ? -0.106 -6.261 -33.219 1.00 36.28 285 ARG A N 1
ATOM 2253 C CA . ARG A 1 285 ? -1.393 -5.820 -33.770 1.00 36.28 285 ARG A CA 1
ATOM 2254 C C . ARG A 1 285 ? -2.396 -6.963 -33.791 1.00 36.28 285 ARG A C 1
ATOM 2256 O O . ARG A 1 285 ? -1.965 -8.107 -34.060 1.00 36.28 285 ARG A O 1
#

Secondary structure (DSSP, 8-state):
--HHHHHHHHHHHHHHHHHHHHHTT-EEEES-TTSPTT---SEEEEETTEEEEEEEEETTT--HHHHHHHHHHHHTSTTEEEEEEEE----SSPPPHHHHHHHHHHHHHHTTT-HHHHHHHHHHHHHHHHHHHHHHHT-SS--S---HHHHHHHHHHTTSS-HHHHHHHHHHHHHHHHHHHH-------HHHHHHHHHHHHHHHTT----HHHHHHHHHHHEE-GGGTSPEETTTTEE---SS-PBPHHHHHHHH-TTS-HHHHHHHHHHHHHH-SSBEEPP---

Radius of gyration: 25.72 Å; chains: 1; bounding box: 67×52×72 Å

pLDDT: mean 85.51, std 12.83, range [36.28, 98.06]

Organism: NCBI:txid47866

Sequence (285 aa):
MSPKRRANLFANRLQHVVEELRLAGWTVTIEDRTLPSGLVADFVARRGDEMLIGEIASRDTVEHDALQQLARLAEGIPNARLQVYWLGDLAESPPLPDNVEQFAVEAVRIYPHSARGSFLLAWAALEAAITHFSLESILQESRAGFLPWQALGQLCSLGHVDEADFSRLTHLRRVRHEIAHQGSPIEPSNEDVSFLVDIAKRMASGQYFSVDDMVSWFLDAYEDPANQLPYDGAEGGYQYQGDGPYDADEVLREEFPHASEHSIREAARILNGISVDWIQKPNRR